Protein AF-A0A7N5KD24-F1 (afdb_monomer_lite)

Sequence (189 aa):
MATSRGRLYLWMYLAAALASFLVGFMVGWFTKPLKETTTSLPYHQNKRWKLISEMKAENIKSFLRSFTKLPHLAGTEQNLLLAKKIQSQWKKFGLDSAKLVHYDVLLSYPNETNASYISIMDEHGIEVMWNCWYFLYLLTPVVYVNWDVGSSKNGNWLTVQWDSLFFRKVDKLETNYFSVYCVRHSAKS

InterPro domains:
  IPR039373 Transferrin receptor protein 1/Glutamate carboxypeptidase 2-like [PTHR10404] (11-124)

pLDDT: mean 70.16, std 25.13, range [30.03, 98.25]

Foldseek 3Di:
DPDDPVVVVVVVVVVVVVVVVVVVVVVVVVPPPPPVPCPVPPVVVVVVVVVVVPDDPVVVVVVVCVLPPDDQDPPDPSVVVVLVVVQVVCVVVPDPDRDDDDDDDDDWDADPVDHWDKFKAFPVRDGPDDPVPVPPPPDDDDDPQDDDFDDDPPDDATDGDDDPPVCPVVVPDPPTRIGMHGDDDTDDD

Organism: Ailuropoda melanoleuca (NCBI:txid9646)

Radius of gyration: 41.43 Å; chains: 1; bounding box: 117×48×87 Å

Structure (mmCIF, N/CA/C/O backbone):
data_AF-A0A7N5KD24-F1
#
_entry.id   AF-A0A7N5KD24-F1
#
loop_
_atom_site.group_PDB
_atom_site.id
_atom_site.type_symbol
_atom_site.label_atom_id
_atom_site.label_alt_id
_atom_site.label_comp_id
_atom_site.label_asym_id
_atom_site.label_entity_id
_atom_site.label_seq_id
_atom_site.pdbx_PDB_ins_code
_atom_site.Cartn_x
_atom_site.Cartn_y
_atom_site.Cartn_z
_atom_site.occupancy
_atom_site.B_iso_or_equiv
_atom_site.auth_seq_id
_atom_site.auth_comp_id
_atom_site.auth_asym_id
_atom_site.auth_atom_id
_atom_site.pdbx_PDB_model_num
ATOM 1 N N . MET A 1 1 ? -92.903 31.014 42.966 1.00 45.06 1 MET A N 1
ATOM 2 C CA . MET A 1 1 ? -91.433 30.952 43.142 1.00 45.06 1 MET A CA 1
ATOM 3 C C . MET A 1 1 ? -90.928 29.617 42.603 1.00 45.06 1 MET A C 1
ATOM 5 O O . MET A 1 1 ? -90.996 28.622 43.307 1.00 45.06 1 MET A O 1
ATOM 9 N N . ALA A 1 2 ? -90.506 29.555 41.338 1.00 55.03 2 ALA A N 1
ATOM 10 C CA . ALA A 1 2 ? -90.027 28.317 40.710 1.00 55.03 2 ALA A CA 1
ATOM 11 C C . ALA A 1 2 ? -88.949 28.628 39.657 1.00 55.03 2 ALA A C 1
ATOM 13 O O . ALA A 1 2 ? -89.136 28.398 38.471 1.00 55.03 2 ALA A O 1
ATOM 14 N N . THR A 1 3 ? -87.826 29.217 40.078 1.00 56.59 3 THR A N 1
ATOM 15 C CA . THR A 1 3 ? -86.705 29.565 39.177 1.00 56.59 3 THR A CA 1
ATOM 16 C C . THR A 1 3 ? -85.326 29.262 39.780 1.00 56.59 3 THR A C 1
ATOM 18 O O . THR A 1 3 ? -84.327 29.839 39.362 1.00 56.59 3 THR A O 1
ATOM 21 N N . SER A 1 4 ? -85.228 28.340 40.748 1.00 60.84 4 SER A N 1
ATOM 22 C CA . SER A 1 4 ? -83.931 27.942 41.330 1.00 60.84 4 SER A CA 1
ATOM 23 C C . SER A 1 4 ? -83.339 26.678 40.698 1.00 60.84 4 SER A C 1
ATOM 25 O O . SER A 1 4 ? -82.129 26.606 40.505 1.00 60.84 4 SER A O 1
ATOM 27 N N . ARG A 1 5 ? -84.171 25.699 40.307 1.00 64.25 5 ARG A N 1
ATOM 28 C CA . ARG A 1 5 ? -83.690 24.388 39.827 1.00 64.25 5 ARG A CA 1
ATOM 29 C C . ARG A 1 5 ? -83.008 24.468 38.457 1.00 64.25 5 ARG A C 1
ATOM 31 O O . ARG A 1 5 ? -81.915 23.943 38.302 1.00 64.25 5 ARG A O 1
ATOM 38 N N . GLY A 1 6 ? -83.587 25.192 37.494 1.00 70.44 6 GLY A N 1
ATOM 39 C CA . GLY A 1 6 ? -82.987 25.363 36.161 1.00 70.44 6 GLY A CA 1
ATOM 40 C C . GLY A 1 6 ? -81.657 26.123 36.186 1.00 70.44 6 GLY A C 1
ATOM 41 O O . GLY A 1 6 ? -80.728 25.768 35.469 1.00 70.44 6 GLY A O 1
ATOM 42 N N . ARG A 1 7 ? -81.526 27.115 37.079 1.00 73.94 7 ARG A N 1
ATOM 43 C CA . ARG A 1 7 ? -80.277 27.861 37.277 1.00 73.94 7 ARG A CA 1
ATOM 44 C C . ARG A 1 7 ? -79.185 26.963 37.866 1.00 73.94 7 ARG A C 1
ATOM 46 O O . ARG A 1 7 ? -78.049 27.044 37.423 1.00 73.94 7 ARG A O 1
ATOM 53 N N . LEU A 1 8 ? -79.533 26.077 38.804 1.00 75.69 8 LEU A N 1
ATOM 54 C CA . LEU A 1 8 ? -78.606 25.090 39.371 1.00 75.69 8 LEU A CA 1
ATOM 55 C C . LEU A 1 8 ? -78.112 24.084 38.324 1.00 75.69 8 LEU A C 1
ATOM 57 O O . LEU A 1 8 ? -76.909 23.858 38.240 1.00 75.69 8 LEU A O 1
ATOM 61 N N . TYR A 1 9 ? -78.998 23.545 37.479 1.00 82.25 9 TYR A N 1
ATOM 62 C CA . TYR A 1 9 ? -78.578 22.669 36.377 1.00 82.25 9 TYR A CA 1
ATOM 63 C C . TYR A 1 9 ? -77.665 23.397 35.387 1.00 82.25 9 TYR A C 1
ATOM 65 O O . TYR A 1 9 ? -76.660 22.840 34.959 1.00 82.25 9 TYR A O 1
ATOM 73 N N . LEU A 1 10 ? -77.954 24.663 35.078 1.00 84.88 10 LEU A N 1
ATOM 74 C CA . LEU A 1 10 ? -77.125 25.478 34.188 1.00 84.88 10 LEU A CA 1
ATOM 75 C C . LEU A 1 10 ? -75.719 25.722 34.773 1.00 84.88 10 LEU A C 1
ATOM 77 O O . LEU A 1 10 ? -74.728 25.595 34.055 1.00 84.88 10 LEU A O 1
ATOM 81 N N . TRP A 1 11 ? -75.610 25.968 36.085 1.00 87.56 11 TRP A N 1
ATOM 82 C CA . TRP A 1 11 ? -74.319 26.038 36.784 1.00 87.56 11 TRP A CA 1
ATOM 83 C C . TRP A 1 11 ? -73.578 24.696 36.805 1.00 87.56 11 TRP A C 1
ATOM 85 O O . TRP A 1 11 ? -72.360 24.681 36.637 1.00 87.56 11 TRP A O 1
ATOM 95 N N . MET A 1 12 ? -74.286 23.571 36.948 1.00 87.38 12 MET A N 1
ATOM 96 C CA . MET A 1 12 ? -73.676 22.238 36.852 1.00 87.38 12 MET A CA 1
ATOM 97 C C . MET A 1 12 ? -73.123 21.964 35.448 1.00 87.38 12 MET A C 1
ATOM 99 O O . MET A 1 12 ? -72.007 21.463 35.330 1.00 87.38 12 MET A O 1
ATOM 103 N N . TYR A 1 13 ? -73.850 22.339 34.389 1.00 90.56 13 TYR A N 1
ATOM 104 C CA . TYR A 1 13 ? -73.368 22.208 33.009 1.00 90.56 13 TYR A CA 1
ATOM 105 C C . TYR A 1 13 ? -72.142 23.087 32.738 1.00 90.56 13 TYR A C 1
ATOM 107 O O . TYR A 1 13 ? -71.183 22.618 32.128 1.00 90.56 13 TYR A O 1
ATOM 115 N N . LEU A 1 14 ? -72.130 24.328 33.235 1.00 90.62 14 LEU A N 1
ATOM 116 C CA . LEU A 1 14 ? -70.966 25.215 33.129 1.00 90.62 14 LEU A CA 1
ATOM 117 C C . LEU A 1 14 ? -69.746 24.656 33.872 1.00 90.62 14 LEU A C 1
ATOM 119 O O . LEU A 1 14 ? -68.642 24.667 33.329 1.00 90.62 14 LEU A O 1
ATOM 123 N N . ALA A 1 15 ? -69.941 24.120 35.079 1.00 90.25 15 ALA A N 1
ATOM 124 C CA . ALA A 1 15 ? -68.868 23.499 35.850 1.00 90.25 15 ALA A CA 1
ATOM 125 C C . ALA A 1 15 ? -68.316 22.241 35.155 1.00 90.25 15 ALA A C 1
ATOM 127 O O . ALA A 1 15 ? -67.101 22.064 35.080 1.00 90.25 15 ALA A O 1
ATOM 128 N N . ALA A 1 16 ? -69.188 21.401 34.589 1.00 92.56 16 ALA A N 1
ATOM 129 C CA . ALA A 1 16 ? -68.788 20.211 33.840 1.00 92.56 16 ALA A CA 1
ATOM 130 C C . ALA A 1 16 ? -68.035 20.558 32.541 1.00 92.56 16 ALA A C 1
ATOM 132 O O . ALA A 1 16 ? -67.039 19.909 32.207 1.00 92.56 16 ALA A O 1
ATOM 133 N N . ALA A 1 17 ? -68.466 21.606 31.831 1.00 92.81 17 ALA A N 1
ATOM 134 C CA . ALA A 1 17 ? -67.785 22.099 30.636 1.00 92.81 17 ALA A CA 1
ATOM 135 C C . ALA A 1 17 ? -66.390 22.651 30.969 1.00 92.81 17 ALA A C 1
ATOM 137 O O . ALA A 1 17 ? -65.416 22.317 30.292 1.00 92.81 17 ALA A O 1
ATOM 138 N N . LEU A 1 18 ? -66.275 23.427 32.053 1.00 93.31 18 LEU A N 1
ATOM 139 C CA . LEU A 1 18 ? -64.996 23.954 32.524 1.00 93.31 18 LEU A CA 1
ATOM 140 C C . LEU A 1 18 ? -64.047 22.824 32.947 1.00 93.31 18 LEU A C 1
ATOM 142 O O . LEU A 1 18 ? -62.881 22.824 32.561 1.00 93.31 18 LEU A O 1
ATOM 146 N N . ALA A 1 19 ? -64.551 21.828 33.680 1.00 92.81 19 ALA A N 1
ATOM 147 C CA . ALA A 1 19 ? -63.766 20.663 34.077 1.00 92.81 19 ALA A CA 1
ATOM 148 C C . ALA A 1 19 ? -63.252 19.881 32.857 1.00 92.81 19 ALA A C 1
ATOM 150 O O . ALA A 1 19 ? -62.074 19.537 32.801 1.00 92.81 19 ALA A O 1
ATOM 151 N N . SER A 1 20 ? -64.097 19.669 31.844 1.00 90.56 20 SER A N 1
ATOM 152 C CA . SER A 1 20 ? -63.709 18.977 30.605 1.00 90.56 20 SER A CA 1
ATOM 153 C C . SER A 1 20 ? -62.642 19.749 29.822 1.00 90.56 20 SER A C 1
ATOM 155 O O . SER A 1 20 ? -61.691 19.152 29.319 1.00 90.56 20 SER A O 1
ATOM 157 N N . PHE A 1 21 ? -62.755 21.080 29.765 1.00 92.69 21 PHE A N 1
ATOM 158 C CA . PHE A 1 21 ? -61.760 21.942 29.128 1.00 92.69 21 PHE A CA 1
ATOM 159 C C . PHE A 1 21 ? -60.411 21.899 29.857 1.00 92.69 21 PHE A C 1
ATOM 161 O O . PHE A 1 21 ? -59.371 21.768 29.217 1.00 92.69 21 PHE A O 1
ATOM 168 N N . LEU A 1 22 ? -60.417 21.942 31.193 1.00 91.50 22 LEU A N 1
ATOM 169 C CA . LEU A 1 22 ? -59.201 21.849 32.005 1.00 91.50 22 LEU A CA 1
ATOM 170 C C . LEU A 1 22 ? -58.532 20.474 31.888 1.00 91.50 22 LEU A C 1
ATOM 172 O O . LEU A 1 22 ? -57.309 20.404 31.790 1.00 91.50 22 LEU A O 1
ATOM 176 N N . VAL A 1 23 ? -59.313 19.391 31.838 1.00 90.38 23 VAL A N 1
ATOM 177 C CA . VAL A 1 23 ? -58.787 18.038 31.600 1.00 90.38 23 VAL A CA 1
ATOM 178 C C . VAL A 1 23 ? -58.175 17.938 30.202 1.00 90.38 23 VAL A C 1
ATOM 180 O O . VAL A 1 23 ? -57.050 17.463 30.075 1.00 90.38 23 VAL A O 1
ATOM 183 N N . GLY A 1 24 ? -58.849 18.446 29.166 1.00 89.12 24 GLY A N 1
ATOM 184 C CA . GLY A 1 24 ? -58.306 18.485 27.804 1.00 89.12 24 GLY A CA 1
ATOM 185 C C . GLY A 1 24 ? -57.032 19.328 27.692 1.00 89.12 24 GLY A C 1
ATOM 186 O O . GLY A 1 24 ? -56.073 18.912 27.045 1.00 89.12 24 GLY A O 1
ATOM 187 N N . PHE A 1 25 ? -56.983 20.473 28.378 1.00 88.88 25 PHE A N 1
ATOM 188 C CA . PHE A 1 25 ? -55.801 21.331 28.438 1.00 88.88 25 PHE A CA 1
ATOM 189 C C . PHE A 1 25 ? -54.633 20.646 29.152 1.00 88.88 25 PHE A C 1
ATOM 191 O O . PHE A 1 25 ? -53.511 20.692 28.656 1.00 88.88 25 PHE A O 1
ATOM 198 N N . MET A 1 26 ? -54.885 19.957 30.269 1.00 86.31 26 MET A N 1
ATOM 199 C CA . MET A 1 26 ? -53.857 19.183 30.966 1.00 86.31 26 MET A CA 1
ATOM 200 C C . MET A 1 26 ? -53.358 18.023 30.106 1.00 86.31 26 MET A C 1
ATOM 202 O O . MET A 1 26 ? -52.151 17.876 29.946 1.00 86.31 26 MET A O 1
ATOM 206 N N . VAL A 1 27 ? -54.249 17.246 29.485 1.00 83.69 27 VAL A N 1
ATOM 207 C CA . VAL A 1 27 ? -53.847 16.162 28.574 1.00 83.69 27 VAL A CA 1
ATOM 208 C C . VAL A 1 27 ? -53.011 16.717 27.420 1.00 83.69 27 VAL A C 1
ATOM 210 O O . VAL A 1 27 ? -51.936 16.188 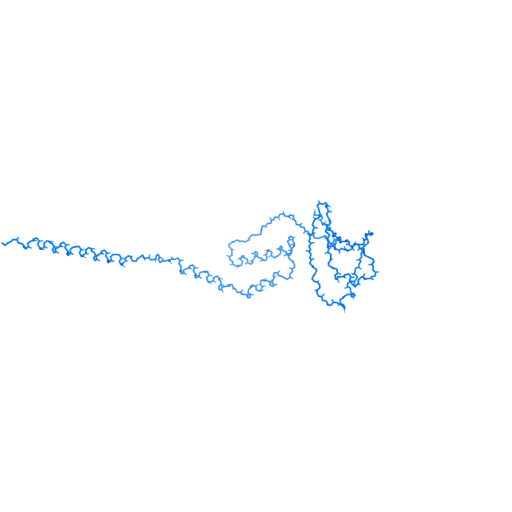27.180 1.00 83.69 27 VAL A O 1
ATOM 213 N N . GLY A 1 28 ? -53.422 17.820 26.787 1.00 79.06 28 GLY A N 1
ATOM 214 C CA . GLY A 1 28 ? -52.669 18.484 25.716 1.00 79.06 28 GLY A CA 1
ATOM 215 C C . GLY A 1 28 ? -51.311 19.045 26.158 1.00 79.06 28 GLY A C 1
ATOM 216 O O . GLY A 1 28 ? -50.326 18.955 25.424 1.00 79.06 28 GLY A O 1
ATOM 217 N N . TRP A 1 29 ? -51.241 19.596 27.372 1.00 80.88 29 TRP A N 1
ATOM 218 C CA . TRP A 1 29 ? -50.017 20.158 27.947 1.00 80.88 29 TRP A CA 1
ATOM 219 C C . TRP A 1 29 ? -49.019 19.078 28.385 1.00 80.88 29 TRP A C 1
ATOM 221 O O . TRP A 1 29 ? -47.806 19.277 28.270 1.00 80.88 29 TRP A O 1
ATOM 231 N N . PHE A 1 30 ? -49.519 17.921 28.832 1.00 70.31 30 PHE A N 1
ATOM 232 C CA . PHE A 1 30 ? -48.711 16.751 29.180 1.00 70.31 30 PHE A CA 1
ATOM 233 C C . PHE A 1 30 ? -48.405 15.846 27.980 1.00 70.31 30 PHE A C 1
ATOM 235 O O . PHE A 1 30 ? -47.367 15.187 27.985 1.00 70.31 30 PHE A O 1
ATOM 242 N N . THR A 1 31 ? -49.189 15.898 26.900 1.00 66.94 31 THR A N 1
ATOM 243 C CA . THR A 1 31 ? -48.770 15.443 25.569 1.00 66.94 31 THR A CA 1
ATOM 244 C C . THR A 1 31 ? -47.926 16.518 24.892 1.00 66.94 31 THR A C 1
ATOM 246 O O . THR A 1 31 ? -48.179 16.922 23.757 1.00 66.94 31 THR A O 1
ATOM 249 N N . LYS A 1 32 ? -46.833 16.945 25.534 1.00 61.88 32 LYS A N 1
ATOM 250 C CA . LYS A 1 32 ? -45.658 17.208 24.699 1.00 61.88 32 LYS A CA 1
ATOM 251 C C . LYS A 1 32 ? -45.419 15.890 23.970 1.00 61.88 32 LYS A C 1
ATOM 253 O O . LYS A 1 32 ? -45.475 14.857 24.645 1.00 61.88 32 LYS A O 1
ATOM 258 N N . PRO A 1 33 ? -45.186 15.860 22.644 1.00 52.62 33 PRO A N 1
ATOM 259 C CA . PRO A 1 33 ? -44.596 14.661 22.091 1.00 52.62 33 PRO A CA 1
ATOM 260 C C . PRO A 1 33 ? -43.397 14.414 22.996 1.00 52.62 33 PRO A C 1
ATOM 262 O O . PRO A 1 33 ? -42.565 15.312 23.185 1.00 52.62 33 PRO A O 1
ATOM 265 N N . LEU A 1 34 ? -43.358 13.245 23.640 1.00 49.06 34 LEU A N 1
ATOM 266 C CA . LEU A 1 34 ? -42.085 12.652 23.971 1.00 49.06 34 LEU A CA 1
ATOM 267 C C . LEU A 1 34 ? -41.403 12.701 22.619 1.00 49.06 34 LEU A C 1
ATOM 269 O O . LEU A 1 34 ? -41.764 11.945 21.722 1.00 49.06 34 LEU A O 1
ATOM 273 N N . LYS A 1 35 ? -40.604 13.753 22.407 1.00 48.72 35 LYS A N 1
ATOM 274 C CA . LYS A 1 35 ? -39.731 13.902 21.266 1.00 48.72 35 LYS A CA 1
ATOM 275 C C . LYS A 1 35 ? -38.987 12.620 21.403 1.00 48.72 35 LYS A C 1
ATOM 277 O O . LYS A 1 35 ? -38.233 12.575 22.378 1.00 48.72 35 LYS A O 1
ATOM 282 N N . GLU A 1 36 ? -39.392 11.612 20.609 1.00 46.31 36 GLU A N 1
ATOM 283 C CA . GLU A 1 36 ? -38.879 10.248 20.589 1.00 46.31 36 GLU A CA 1
ATOM 284 C C . GLU A 1 36 ? -37.480 10.440 21.065 1.00 46.31 36 GLU A C 1
ATOM 286 O O . GLU A 1 36 ? -36.703 11.105 20.363 1.00 46.31 36 GLU A O 1
ATOM 291 N N . THR A 1 37 ? -37.262 10.175 22.363 1.00 42.69 37 THR A N 1
ATOM 292 C CA . THR A 1 37 ? -35.955 10.459 22.917 1.00 42.69 37 THR A CA 1
ATOM 293 C C . THR A 1 37 ? -35.212 9.464 22.115 1.00 42.69 37 THR A C 1
ATOM 295 O O . THR A 1 37 ? -35.466 8.270 22.274 1.00 42.69 37 THR A O 1
ATOM 298 N N . THR A 1 38 ? -34.481 9.994 21.139 1.00 42.97 38 THR A N 1
ATOM 299 C CA . THR A 1 38 ? -33.662 9.299 20.186 1.00 42.97 38 THR A CA 1
ATOM 300 C C . THR A 1 38 ? -32.662 8.605 21.077 1.00 42.97 38 THR A C 1
ATOM 302 O O . THR A 1 38 ? -31.529 9.038 21.269 1.00 42.97 38 THR A O 1
ATOM 305 N N . THR A 1 39 ? -33.123 7.519 21.686 1.00 41.94 39 THR A N 1
ATOM 306 C CA . THR A 1 39 ? -32.424 6.543 22.500 1.00 41.94 39 THR A CA 1
ATOM 307 C C . THR A 1 39 ? -31.784 5.614 21.478 1.00 41.94 39 THR A C 1
ATOM 309 O O . THR A 1 39 ? -31.953 4.408 21.443 1.00 41.94 39 THR A O 1
ATOM 312 N N . SER A 1 40 ? -31.109 6.274 20.548 1.00 49.59 40 SER A N 1
ATOM 313 C CA . SER A 1 40 ? -30.312 5.812 19.437 1.00 49.59 40 SER A CA 1
ATOM 314 C C . SER A 1 40 ? -29.203 6.841 19.155 1.00 49.59 40 SER A C 1
ATOM 316 O O . SER A 1 40 ? -28.404 6.624 18.249 1.00 49.59 40 SER A O 1
ATOM 318 N N . LEU A 1 41 ? -29.079 7.929 19.945 1.00 53.22 41 LEU A N 1
ATOM 319 C CA . LEU A 1 41 ? -28.126 9.012 19.675 1.00 53.22 41 LEU A CA 1
ATOM 320 C C . LEU A 1 41 ? -27.187 9.481 20.814 1.00 53.22 41 LEU A C 1
ATOM 322 O O . LEU A 1 41 ? -26.581 10.535 20.649 1.00 53.22 41 LEU A O 1
ATOM 326 N N . PRO A 1 42 ? -26.925 8.708 21.888 1.00 51.44 42 PRO A N 1
ATOM 327 C CA . PRO A 1 42 ? -25.636 8.819 22.598 1.00 51.44 42 PRO A CA 1
ATOM 328 C C . PRO A 1 42 ? -24.706 7.637 22.285 1.00 51.44 42 PRO A C 1
ATOM 330 O O . PRO A 1 42 ? -23.490 7.781 22.185 1.00 51.44 42 PRO A O 1
ATOM 333 N N . TYR A 1 43 ? -25.273 6.448 22.067 1.00 48.88 43 TYR A N 1
ATOM 334 C CA . TYR A 1 43 ? -24.506 5.210 21.905 1.00 48.88 43 TYR A CA 1
ATOM 335 C C . TYR A 1 43 ? -23.748 5.144 20.568 1.00 48.88 43 TYR A C 1
ATOM 337 O O . TYR A 1 43 ? -22.590 4.724 20.520 1.00 48.88 43 TYR A O 1
ATOM 345 N N . HIS A 1 44 ? -24.371 5.612 19.479 1.00 52.72 44 HIS A N 1
ATOM 346 C CA . HIS A 1 44 ? -23.751 5.623 18.150 1.00 52.72 44 HIS A CA 1
ATOM 347 C C . HIS A 1 44 ? -22.687 6.725 18.005 1.00 52.72 44 HIS A C 1
ATOM 349 O O . HIS A 1 44 ? -21.689 6.538 17.302 1.00 52.72 44 HIS A O 1
ATOM 355 N N . GLN A 1 45 ? -22.858 7.865 18.687 1.00 61.00 45 GLN A N 1
ATOM 356 C CA . GLN A 1 45 ? -21.849 8.925 18.679 1.00 61.00 45 GLN A CA 1
ATOM 357 C C . GLN A 1 45 ? -20.553 8.455 19.348 1.00 61.00 45 GLN A C 1
ATOM 359 O O . GLN A 1 45 ? -19.476 8.661 18.791 1.00 61.00 45 GLN A O 1
ATOM 364 N N . ASN A 1 46 ? -20.650 7.725 20.461 1.00 76.44 46 ASN A N 1
ATOM 365 C CA . ASN A 1 46 ? -19.481 7.266 21.211 1.00 76.44 46 ASN A CA 1
ATOM 366 C C . ASN A 1 46 ? -18.579 6.317 20.407 1.00 76.44 46 ASN A C 1
ATOM 368 O O . ASN A 1 46 ? -17.359 6.462 20.445 1.00 76.44 46 ASN A O 1
ATOM 372 N N . LYS A 1 47 ? -19.144 5.376 19.633 1.00 88.88 47 LYS A N 1
ATOM 373 C CA . LYS A 1 47 ? -18.336 4.467 18.792 1.00 88.88 47 LYS A CA 1
ATOM 374 C C . LYS A 1 47 ? -17.649 5.199 17.640 1.00 88.88 47 LYS A C 1
ATOM 376 O O . LYS A 1 47 ? -16.482 4.932 17.368 1.00 88.88 47 LYS A O 1
ATOM 381 N N . ARG A 1 48 ? -18.350 6.137 16.989 1.00 91.38 48 ARG A N 1
ATOM 382 C CA . ARG A 1 48 ? -17.786 6.947 15.898 1.00 91.38 48 ARG A CA 1
ATOM 383 C C . ARG A 1 48 ? -16.633 7.816 16.394 1.00 91.38 48 ARG A C 1
ATOM 385 O O . ARG A 1 48 ? -15.573 7.819 15.779 1.00 91.38 48 ARG A O 1
ATOM 392 N N . TRP A 1 49 ? -16.833 8.520 17.505 1.00 91.12 49 TRP A N 1
ATOM 393 C CA . TRP A 1 49 ? -15.793 9.360 18.095 1.00 91.12 49 TRP A CA 1
ATOM 394 C C . TRP A 1 49 ? -14.603 8.541 18.577 1.00 91.12 49 TRP A C 1
ATOM 396 O O . TRP A 1 49 ? -13.477 8.910 18.263 1.00 91.12 49 TRP A O 1
ATOM 406 N N . LYS A 1 50 ? -14.845 7.395 19.228 1.00 93.06 50 LYS A N 1
ATOM 407 C CA . LYS A 1 50 ? -13.783 6.466 19.629 1.00 93.06 50 LYS A CA 1
ATOM 408 C C . LYS A 1 50 ? -12.969 5.970 18.430 1.00 93.06 50 LYS A C 1
ATOM 410 O O . LYS A 1 50 ? -11.751 5.914 18.508 1.00 93.06 50 LYS A O 1
ATOM 415 N N . LEU A 1 51 ? -13.615 5.649 17.308 1.00 93.94 51 LEU A N 1
ATOM 416 C CA . LEU A 1 51 ? -12.909 5.245 16.091 1.00 93.94 51 LEU A CA 1
ATOM 417 C C . LEU A 1 51 ? -12.010 6.370 15.562 1.00 93.94 51 LEU A C 1
ATOM 419 O O . LEU A 1 51 ? -10.834 6.137 15.302 1.00 93.94 51 LEU A O 1
ATOM 423 N N . ILE A 1 52 ? -12.548 7.586 15.434 1.00 93.38 52 ILE A N 1
ATOM 424 C CA . ILE A 1 52 ? -11.798 8.739 14.915 1.00 93.38 52 ILE A CA 1
ATOM 425 C C . ILE A 1 52 ? -10.647 9.114 15.859 1.00 93.38 52 ILE A C 1
ATOM 427 O O . ILE A 1 52 ? -9.557 9.418 15.386 1.00 93.38 52 ILE A O 1
ATOM 431 N N . SER A 1 53 ? -10.843 9.046 17.180 1.00 94.56 53 SER A N 1
ATOM 432 C CA . SER A 1 53 ? -9.794 9.370 18.155 1.00 94.56 53 SER A CA 1
ATOM 433 C C . SER A 1 53 ? -8.641 8.363 18.174 1.00 94.56 53 SER A C 1
ATOM 435 O O . SER A 1 53 ? -7.522 8.724 18.527 1.00 94.56 53 SER A O 1
ATOM 437 N N . GLU A 1 54 ? -8.891 7.105 17.801 1.00 96.19 54 GLU A N 1
ATOM 438 C CA . GLU A 1 54 ? -7.842 6.079 17.702 1.00 96.19 54 GLU A CA 1
ATOM 439 C C . GLU A 1 54 ? -7.020 6.190 16.401 1.00 96.19 54 GLU A C 1
ATOM 441 O O . GLU A 1 54 ? -5.926 5.627 16.297 1.00 96.19 54 GLU A O 1
ATOM 446 N N . MET A 1 55 ? -7.498 6.944 15.402 1.00 95.75 55 MET A N 1
ATOM 447 C CA . MET A 1 55 ? -6.759 7.203 14.164 1.00 95.75 55 MET A CA 1
ATOM 448 C C . MET A 1 55 ? -5.656 8.249 14.394 1.00 95.75 55 MET A C 1
ATOM 450 O O . MET A 1 55 ? -5.898 9.452 14.364 1.00 95.75 55 MET A O 1
ATOM 454 N N . LYS A 1 56 ? -4.416 7.786 14.595 1.00 97.62 56 LYS A N 1
ATOM 455 C CA . LYS A 1 56 ? -3.244 8.640 14.876 1.00 97.62 56 LYS A CA 1
ATOM 456 C C . LYS A 1 56 ? -2.424 8.950 13.621 1.00 97.62 56 LYS A C 1
ATOM 458 O O . LYS A 1 56 ? -2.114 8.047 12.837 1.00 97.62 56 LYS A O 1
ATOM 463 N N . ALA A 1 57 ? -2.005 10.206 13.463 1.00 98.12 57 ALA A N 1
ATOM 464 C CA . ALA A 1 57 ? -1.209 10.664 12.320 1.00 98.12 57 ALA A CA 1
ATOM 465 C C . ALA A 1 57 ? 0.159 9.962 12.236 1.00 98.12 57 ALA A C 1
ATOM 467 O O . ALA A 1 57 ? 0.642 9.636 11.149 1.00 98.12 57 ALA A O 1
ATOM 468 N N . GLU A 1 58 ? 0.761 9.650 13.382 1.00 97.94 58 GLU A N 1
ATOM 469 C CA . GLU A 1 58 ? 2.053 8.969 13.489 1.00 97.94 58 GLU A CA 1
ATOM 470 C C . GLU A 1 58 ? 1.975 7.546 12.931 1.00 97.94 58 GLU A C 1
ATOM 472 O O . GLU A 1 58 ? 2.884 7.101 12.224 1.00 97.94 58 GLU A O 1
ATOM 477 N N . ASN A 1 59 ? 0.856 6.854 13.178 1.00 97.62 59 ASN A N 1
ATOM 478 C CA . ASN A 1 59 ? 0.609 5.526 12.628 1.00 97.62 59 ASN A CA 1
ATOM 479 C C . ASN A 1 59 ? 0.528 5.602 11.101 1.00 97.62 59 ASN A C 1
ATOM 481 O O . ASN A 1 59 ? 1.223 4.847 10.422 1.00 97.62 59 ASN A O 1
ATOM 485 N N . ILE A 1 60 ? -0.232 6.559 10.558 1.00 97.88 60 ILE A N 1
ATOM 486 C CA . ILE A 1 60 ? -0.353 6.778 9.106 1.00 97.88 60 ILE A CA 1
ATOM 487 C C . ILE A 1 60 ? 1.021 7.057 8.486 1.00 97.88 60 ILE A C 1
ATOM 489 O O . ILE A 1 60 ? 1.405 6.401 7.516 1.00 97.88 60 ILE A O 1
ATOM 493 N N . LYS A 1 61 ? 1.807 7.960 9.087 1.00 98.25 61 LYS A N 1
ATOM 494 C CA . LYS A 1 61 ? 3.179 8.271 8.657 1.00 98.25 61 LYS A CA 1
ATOM 495 C C . LYS A 1 61 ? 4.069 7.025 8.653 1.00 98.25 61 LYS A C 1
ATOM 497 O O . LYS A 1 61 ? 4.832 6.814 7.708 1.00 98.25 61 LYS A O 1
ATOM 502 N N . SER A 1 62 ? 3.974 6.196 9.692 1.00 97.94 62 SER A N 1
ATOM 503 C CA . SER A 1 62 ? 4.755 4.962 9.806 1.00 97.94 62 SER A CA 1
ATOM 504 C C . SER A 1 62 ? 4.376 3.932 8.733 1.00 97.94 62 SER A C 1
ATOM 506 O O . SER A 1 62 ? 5.267 3.355 8.104 1.00 97.94 62 SER A O 1
ATOM 508 N N . PHE A 1 63 ? 3.076 3.755 8.459 1.00 97.62 63 PHE A N 1
ATOM 509 C CA . PHE A 1 63 ? 2.589 2.844 7.425 1.00 97.62 63 PHE A CA 1
ATOM 510 C C . PHE A 1 63 ? 3.016 3.308 6.041 1.00 97.62 63 PHE A C 1
ATOM 512 O O . PHE A 1 63 ? 3.615 2.512 5.316 1.00 97.62 63 PHE A O 1
ATOM 519 N N . LEU A 1 64 ? 2.810 4.593 5.732 1.00 98.06 64 LEU A N 1
ATOM 520 C CA . LEU A 1 64 ? 3.215 5.201 4.468 1.00 98.06 64 LEU A CA 1
ATOM 521 C C . LEU A 1 64 ? 4.709 4.985 4.218 1.00 98.06 64 LEU A C 1
ATOM 523 O O . LEU A 1 64 ? 5.076 4.362 3.226 1.00 98.06 64 LEU A O 1
ATOM 527 N N . ARG A 1 65 ? 5.566 5.362 5.179 1.00 97.81 65 ARG A N 1
ATOM 528 C CA . ARG A 1 65 ? 7.020 5.150 5.077 1.00 97.81 65 ARG A CA 1
ATOM 529 C C . ARG A 1 65 ? 7.390 3.680 4.880 1.00 97.81 65 ARG A C 1
ATOM 531 O O . ARG A 1 65 ? 8.421 3.384 4.287 1.00 97.81 65 ARG A O 1
ATOM 538 N N . SER A 1 66 ? 6.598 2.751 5.412 1.00 96.81 66 SER A N 1
ATOM 539 C CA . SER A 1 66 ? 6.855 1.317 5.279 1.00 96.81 66 SER A CA 1
ATOM 540 C C . SER A 1 66 ? 6.418 0.733 3.932 1.00 96.81 66 SER A C 1
ATOM 542 O O . SER A 1 66 ? 6.982 -0.284 3.530 1.00 96.81 66 SER A O 1
ATOM 544 N N . PHE A 1 67 ? 5.418 1.328 3.276 1.00 96.56 67 PHE A N 1
ATOM 545 C CA . PHE A 1 67 ? 4.878 0.869 1.994 1.00 96.56 67 PHE A CA 1
ATOM 546 C C . PHE A 1 67 ? 5.616 1.491 0.809 1.00 96.56 67 PHE A C 1
ATOM 548 O O . PHE A 1 67 ? 5.815 0.818 -0.191 1.00 96.56 67 PHE A O 1
ATOM 555 N N . THR A 1 68 ? 6.141 2.707 0.956 1.00 96.81 68 THR A N 1
ATOM 556 C CA . THR A 1 68 ? 6.837 3.431 -0.119 1.00 96.81 68 THR A CA 1
ATOM 557 C C . THR A 1 68 ? 8.351 3.190 -0.162 1.00 96.81 68 THR A C 1
ATOM 559 O O . THR A 1 68 ? 9.078 3.988 -0.746 1.00 96.81 68 THR A O 1
ATOM 562 N N . LYS A 1 69 ? 8.873 2.141 0.493 1.00 95.81 69 LYS A N 1
ATOM 563 C CA . LYS A 1 69 ? 10.326 1.864 0.498 1.00 95.81 69 LYS A CA 1
ATOM 564 C C . LYS A 1 69 ? 10.844 1.361 -0.845 1.00 95.81 69 LYS A C 1
ATOM 566 O O . LYS A 1 69 ? 11.999 1.602 -1.169 1.00 95.81 69 LYS A O 1
ATOM 571 N N . LEU A 1 70 ? 10.019 0.607 -1.562 1.00 94.44 70 LEU A N 1
ATOM 572 C CA . LEU A 1 70 ? 10.363 -0.044 -2.819 1.00 94.44 70 LEU A CA 1
ATOM 573 C C . LEU A 1 70 ? 9.199 0.123 -3.801 1.00 94.44 70 LEU A C 1
ATOM 575 O O . LEU A 1 70 ? 8.049 0.176 -3.354 1.00 94.44 70 LEU A O 1
ATOM 579 N N . PRO A 1 71 ? 9.471 0.181 -5.116 1.00 96.00 71 PRO A N 1
ATOM 580 C CA . PRO A 1 71 ? 8.417 0.180 -6.118 1.00 96.00 71 PRO A CA 1
ATOM 581 C C . PRO A 1 71 ? 7.627 -1.134 -6.041 1.00 96.00 71 PRO A C 1
ATOM 583 O O . PRO A 1 71 ? 8.198 -2.221 -5.981 1.00 96.00 71 PRO A O 1
ATOM 586 N N . HIS A 1 72 ? 6.303 -1.027 -6.037 1.00 95.81 72 HIS A N 1
ATOM 587 C CA . HIS A 1 72 ? 5.373 -2.154 -5.932 1.00 95.81 72 HIS A CA 1
ATOM 588 C C . HIS A 1 72 ? 4.371 -2.102 -7.092 1.00 95.81 72 HIS A C 1
ATOM 590 O O . HIS A 1 72 ? 3.160 -1.962 -6.911 1.00 95.81 72 HIS A O 1
ATOM 596 N N . LEU A 1 73 ? 4.903 -2.130 -8.313 1.00 95.62 73 LEU A N 1
ATOM 597 C CA . LEU A 1 73 ? 4.098 -2.116 -9.528 1.00 95.62 73 LEU A CA 1
ATOM 598 C C . LEU A 1 73 ? 3.157 -3.336 -9.558 1.00 95.62 73 LEU A C 1
ATOM 600 O O . LEU A 1 73 ? 3.467 -4.387 -8.998 1.00 95.62 73 LEU A O 1
ATOM 604 N N . ALA A 1 74 ? 1.979 -3.196 -10.172 1.00 93.69 74 ALA A N 1
ATOM 605 C CA . ALA A 1 74 ? 1.040 -4.311 -10.300 1.00 93.69 74 ALA A CA 1
ATOM 606 C C . ALA A 1 74 ? 1.738 -5.530 -10.930 1.00 93.69 74 ALA A C 1
ATOM 608 O O . ALA A 1 74 ? 2.703 -5.371 -11.659 1.00 93.69 74 ALA A O 1
ATOM 609 N N . GLY A 1 75 ? 1.311 -6.749 -10.600 1.00 93.19 75 GLY A N 1
ATOM 610 C CA . GLY A 1 75 ? 1.907 -7.968 -11.163 1.00 93.19 75 G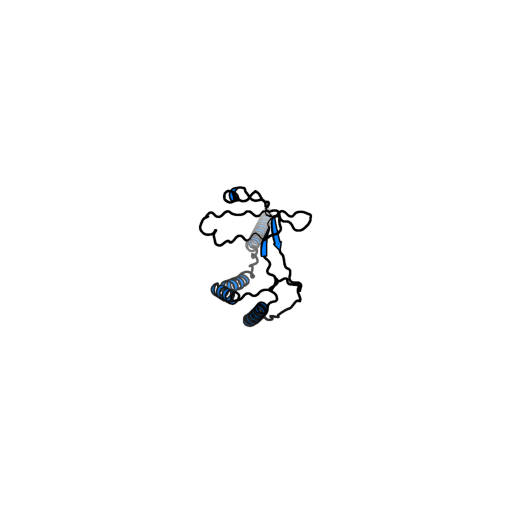LY A CA 1
ATOM 611 C C . GLY A 1 75 ? 3.367 -8.273 -10.781 1.00 93.19 75 GLY A C 1
ATOM 612 O O . GLY A 1 75 ? 3.848 -9.331 -11.170 1.00 93.19 75 GLY A O 1
ATOM 613 N N . THR A 1 76 ? 4.069 -7.427 -10.012 1.00 94.81 76 THR A N 1
ATOM 614 C CA . THR A 1 76 ? 5.448 -7.713 -9.571 1.00 94.81 76 THR A CA 1
ATOM 615 C C . THR A 1 76 ? 5.512 -8.450 -8.232 1.00 94.81 76 THR A C 1
ATOM 617 O O . THR A 1 76 ? 4.574 -8.429 -7.425 1.00 94.81 76 THR A O 1
ATOM 620 N N . GLU A 1 77 ? 6.659 -9.078 -7.951 1.00 95.88 77 GLU A N 1
ATOM 621 C CA . GLU A 1 77 ? 6.909 -9.793 -6.694 1.00 95.88 77 GLU A CA 1
ATOM 622 C C . GLU A 1 77 ? 6.797 -8.870 -5.468 1.00 95.88 77 GLU A C 1
ATOM 624 O O . GLU A 1 77 ? 6.199 -9.237 -4.453 1.00 95.88 77 GLU A O 1
ATOM 629 N N . GLN A 1 78 ? 7.305 -7.639 -5.563 1.00 96.00 78 GLN A N 1
ATOM 630 C CA . GLN A 1 78 ? 7.249 -6.665 -4.469 1.00 96.00 78 GLN A CA 1
ATOM 631 C C . GLN A 1 78 ? 5.801 -6.337 -4.088 1.00 96.00 78 GLN A C 1
ATOM 633 O O . GLN A 1 78 ? 5.483 -6.228 -2.899 1.00 96.00 78 GLN A O 1
ATOM 638 N N . ASN A 1 79 ? 4.908 -6.230 -5.074 1.00 96.69 79 ASN A N 1
ATOM 639 C CA . ASN A 1 79 ? 3.491 -5.997 -4.820 1.00 96.69 79 ASN A CA 1
ATOM 640 C C . ASN A 1 79 ? 2.820 -7.211 -4.152 1.00 96.69 79 ASN A C 1
ATOM 642 O O . ASN A 1 79 ? 2.003 -7.046 -3.244 1.00 96.69 79 ASN A O 1
ATOM 646 N N . LEU A 1 80 ? 3.227 -8.437 -4.502 1.00 97.19 80 LEU A N 1
ATOM 647 C CA . LEU A 1 80 ? 2.769 -9.651 -3.815 1.00 97.19 80 LEU A CA 1
ATOM 648 C C . LEU A 1 80 ? 3.228 -9.697 -2.346 1.00 97.19 80 LEU A C 1
ATOM 650 O O . LEU A 1 80 ? 2.444 -10.050 -1.459 1.00 97.19 80 LEU A O 1
ATOM 654 N N . LEU A 1 81 ? 4.480 -9.324 -2.065 1.00 97.44 81 LEU A N 1
ATOM 655 C CA . LEU A 1 81 ? 4.996 -9.237 -0.694 1.00 97.44 81 LEU A CA 1
ATOM 656 C C . LEU A 1 81 ? 4.233 -8.192 0.129 1.00 97.44 81 LEU A C 1
ATOM 658 O O . LEU A 1 81 ? 3.873 -8.452 1.283 1.00 97.44 81 LEU A O 1
ATOM 662 N N . LEU A 1 82 ? 3.929 -7.038 -0.471 1.00 97.50 82 LEU A N 1
ATOM 663 C CA . LEU A 1 82 ? 3.106 -6.009 0.157 1.00 97.50 82 LEU A CA 1
ATOM 664 C C . LEU A 1 82 ? 1.691 -6.525 0.462 1.00 97.50 82 LEU A C 1
ATOM 666 O O . LEU A 1 82 ? 1.204 -6.336 1.579 1.00 97.50 82 LEU A O 1
ATOM 670 N N . ALA A 1 83 ? 1.060 -7.244 -0.468 1.00 97.75 83 ALA A N 1
ATOM 671 C CA . ALA A 1 83 ? -0.260 -7.836 -0.256 1.00 97.75 83 ALA A CA 1
ATOM 672 C C . ALA A 1 83 ? -0.266 -8.848 0.910 1.00 97.75 83 ALA A C 1
ATOM 674 O O . ALA A 1 83 ? -1.140 -8.790 1.779 1.00 97.75 83 ALA A O 1
ATOM 675 N N . LYS A 1 84 ? 0.752 -9.717 1.006 1.00 97.88 84 LYS A N 1
ATOM 676 C CA . LYS A 1 84 ? 0.937 -10.640 2.149 1.00 97.88 84 LYS A CA 1
ATOM 677 C C . LYS A 1 84 ? 1.149 -9.892 3.471 1.00 97.88 84 LYS A C 1
ATOM 679 O O . LYS A 1 84 ? 0.614 -10.283 4.515 1.00 97.88 84 LYS A O 1
ATOM 684 N N . LYS A 1 85 ? 1.893 -8.782 3.445 1.00 97.44 85 LYS A N 1
ATOM 685 C CA . LYS A 1 85 ? 2.091 -7.921 4.619 1.00 97.44 85 LYS A CA 1
ATOM 686 C C . LYS A 1 85 ? 0.769 -7.308 5.088 1.00 97.44 85 LYS A C 1
ATOM 688 O O . LYS A 1 85 ? 0.461 -7.402 6.272 1.00 97.44 85 LYS A O 1
ATOM 693 N N . ILE A 1 86 ? -0.039 -6.759 4.183 1.00 97.75 86 ILE A N 1
ATOM 694 C CA . ILE A 1 86 ? -1.360 -6.198 4.516 1.00 97.75 86 ILE A CA 1
ATOM 695 C C . ILE A 1 86 ? -2.286 -7.290 5.063 1.00 97.75 86 ILE A C 1
ATOM 697 O O . ILE A 1 86 ? -2.913 -7.095 6.103 1.00 97.75 86 ILE A O 1
ATOM 701 N N . GLN A 1 87 ? -2.305 -8.470 4.437 1.00 98.19 87 GLN A N 1
ATOM 702 C CA . GLN A 1 87 ? -3.092 -9.608 4.913 1.00 98.19 87 GLN A CA 1
ATOM 703 C C . GLN A 1 87 ? -2.744 -9.983 6.363 1.00 98.19 87 GLN A C 1
ATOM 705 O O . GLN A 1 87 ? -3.642 -10.191 7.182 1.00 98.19 87 GLN A O 1
ATOM 710 N N . SER A 1 88 ? -1.453 -10.067 6.699 1.00 97.75 88 SER A N 1
ATOM 711 C CA . SER A 1 88 ? -1.024 -10.387 8.068 1.00 97.75 88 SER A CA 1
ATOM 712 C C . SER A 1 88 ? -1.358 -9.268 9.061 1.00 97.75 88 SER A C 1
ATOM 714 O O . SER A 1 88 ? -1.798 -9.557 10.174 1.00 97.75 88 SER A O 1
ATOM 716 N N 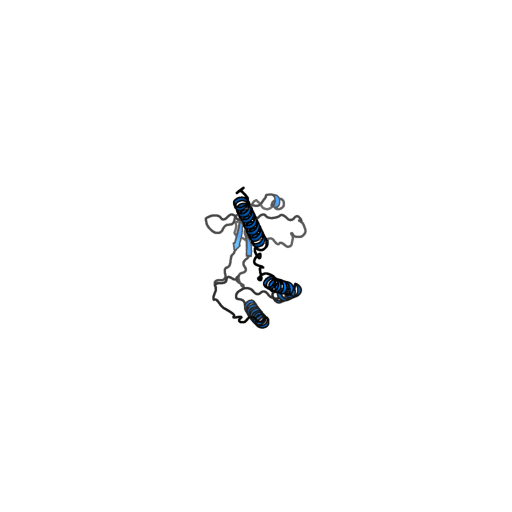. GLN A 1 89 ? -1.236 -8.000 8.655 1.00 98.06 89 GLN A N 1
ATOM 717 C CA . GLN A 1 89 ? -1.642 -6.851 9.469 1.00 98.06 89 GLN A CA 1
ATOM 718 C C . GLN A 1 89 ? -3.144 -6.857 9.762 1.00 98.06 89 GLN A C 1
ATOM 720 O O . GLN A 1 89 ? -3.531 -6.685 10.913 1.00 98.06 89 GLN A O 1
ATOM 725 N N . TRP A 1 90 ? -3.988 -7.122 8.765 1.00 98.19 90 TRP A N 1
ATOM 726 C CA . TRP A 1 90 ? -5.440 -7.201 8.944 1.00 98.19 90 TRP A CA 1
ATOM 727 C C . TRP A 1 90 ? -5.851 -8.310 9.911 1.00 98.19 90 TRP A C 1
ATOM 729 O O . TRP A 1 90 ? -6.648 -8.063 10.815 1.00 98.19 90 TRP A O 1
ATOM 739 N N . LYS A 1 91 ? -5.246 -9.500 9.800 1.00 97.94 91 LYS A N 1
ATOM 740 C CA . LYS A 1 91 ? -5.454 -10.576 10.785 1.00 97.94 91 LYS A CA 1
ATOM 741 C C . LYS A 1 91 ? -5.021 -10.144 12.187 1.00 97.94 91 LYS A C 1
ATOM 743 O O . LYS A 1 91 ? -5.740 -10.375 13.151 1.00 97.94 91 LYS A O 1
ATOM 748 N N . LYS A 1 92 ? -3.874 -9.464 12.305 1.00 97.62 92 LYS A N 1
ATOM 749 C CA . LYS A 1 92 ? -3.369 -8.944 13.586 1.00 97.62 92 LYS A CA 1
ATOM 750 C C . LYS A 1 92 ? -4.278 -7.869 14.196 1.00 97.62 92 LYS A C 1
ATOM 752 O O . LYS A 1 92 ? -4.354 -7.778 15.416 1.00 97.62 92 LYS A O 1
ATOM 757 N N . PHE A 1 93 ? -4.956 -7.067 13.379 1.00 96.62 93 PHE A N 1
ATOM 758 C CA . PHE A 1 93 ? -5.924 -6.068 13.845 1.00 96.62 93 PHE A CA 1
ATOM 759 C C . PHE A 1 93 ? -7.265 -6.671 14.284 1.00 96.62 93 PHE A C 1
ATOM 761 O O . PHE A 1 93 ? -8.095 -5.944 14.820 1.00 96.62 93 PHE A O 1
ATOM 768 N N . GLY A 1 94 ? -7.461 -7.981 14.099 1.00 97.56 94 GLY A N 1
ATOM 769 C CA . GLY A 1 94 ? -8.654 -8.690 14.552 1.00 97.56 94 GLY A CA 1
ATOM 770 C C . GLY A 1 94 ? -9.772 -8.764 13.516 1.00 97.56 94 GLY A C 1
ATOM 771 O O . GLY A 1 94 ? -10.924 -8.920 13.901 1.00 97.56 94 GLY A O 1
ATOM 772 N N . LEU A 1 95 ? -9.468 -8.644 12.216 1.00 97.75 95 LEU A N 1
ATOM 773 C CA . LEU A 1 95 ? -10.452 -8.964 11.178 1.00 97.75 95 LEU A CA 1
ATOM 774 C C . LEU A 1 95 ? -10.696 -10.479 11.141 1.00 97.75 95 LEU A C 1
ATOM 776 O O . LEU A 1 95 ? -9.741 -11.256 11.074 1.00 97.75 95 LEU A O 1
ATOM 780 N N . ASP A 1 96 ? -11.968 -10.880 11.083 1.00 97.12 96 ASP A N 1
ATOM 781 C CA . ASP A 1 96 ? -12.385 -12.291 11.072 1.00 97.12 96 ASP A CA 1
ATOM 782 C C . ASP A 1 96 ? -11.800 -13.071 9.887 1.00 97.12 96 ASP A C 1
ATOM 784 O O . ASP A 1 96 ? -11.474 -14.255 9.987 1.00 97.12 96 ASP A O 1
ATOM 788 N N . SER A 1 97 ? -11.646 -12.409 8.736 1.00 96.56 97 SER A N 1
ATOM 789 C CA . SER A 1 97 ? -11.036 -13.018 7.560 1.00 96.56 97 SER A CA 1
ATOM 790 C C . SER A 1 97 ? -10.250 -12.013 6.719 1.00 96.56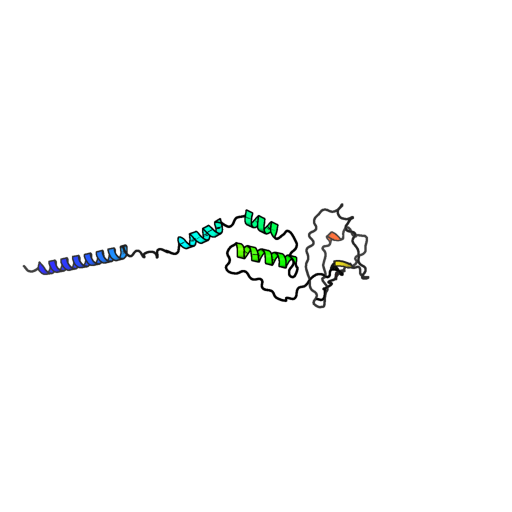 97 SER A C 1
ATOM 792 O O . SER A 1 97 ? -10.649 -10.867 6.531 1.00 96.56 97 SER A O 1
ATOM 794 N N . ALA A 1 98 ? -9.116 -12.470 6.185 1.00 97.50 98 ALA A N 1
ATOM 795 C CA . ALA A 1 98 ? -8.313 -11.751 5.201 1.00 97.50 98 ALA A CA 1
ATOM 796 C C . ALA A 1 98 ? -7.702 -12.769 4.229 1.00 97.50 98 ALA A C 1
ATOM 798 O O . ALA A 1 98 ? -6.842 -13.575 4.612 1.00 97.50 98 ALA A O 1
ATOM 799 N N . LYS A 1 99 ? -8.166 -12.766 2.977 1.00 97.31 99 LYS A N 1
ATOM 800 C CA . LYS A 1 99 ? -7.772 -13.716 1.926 1.00 97.31 99 LYS A CA 1
ATOM 801 C C . LYS A 1 99 ? -7.110 -12.969 0.768 1.00 97.31 99 LYS A C 1
ATOM 803 O O . LYS A 1 99 ? -7.520 -11.862 0.442 1.00 97.31 99 LYS A O 1
ATOM 808 N N . LEU A 1 100 ? -6.095 -13.584 0.168 1.00 97.44 100 LEU A N 1
ATOM 809 C CA . LEU A 1 100 ? -5.539 -13.144 -1.110 1.00 97.44 100 LEU A CA 1
ATOM 810 C C . LEU A 1 100 ? -6.402 -13.740 -2.223 1.00 97.44 100 LEU A C 1
ATOM 812 O O . LEU A 1 100 ? -6.646 -14.946 -2.224 1.00 97.44 100 LEU A O 1
ATOM 816 N N . VAL A 1 101 ? -6.884 -12.892 -3.127 1.00 97.06 101 VAL A N 1
ATOM 817 C CA . VAL A 1 101 ? -7.665 -13.294 -4.302 1.00 97.06 101 VAL A CA 1
ATOM 818 C C . VAL A 1 101 ? -6.887 -12.851 -5.531 1.00 97.06 101 VAL A C 1
ATOM 820 O O . VAL A 1 101 ? -6.477 -11.693 -5.612 1.00 97.06 101 VAL A O 1
ATOM 823 N N . HIS A 1 102 ? -6.651 -13.783 -6.449 1.00 95.75 102 HIS A N 1
ATOM 824 C CA . HIS A 1 102 ? -5.825 -13.575 -7.633 1.00 95.75 102 HIS A CA 1
ATOM 825 C C . HIS A 1 102 ? -6.681 -13.636 -8.894 1.00 95.75 102 HIS A C 1
ATOM 827 O O . HIS A 1 102 ? -7.639 -14.405 -8.956 1.00 95.75 102 HIS A O 1
ATOM 833 N N . TYR A 1 103 ? -6.311 -12.821 -9.877 1.00 96.44 103 TYR A N 1
ATOM 834 C CA . TYR A 1 103 ? -6.910 -12.795 -11.202 1.00 96.44 103 TYR A CA 1
ATOM 835 C C . TYR A 1 103 ? -5.803 -12.674 -12.237 1.00 96.44 103 TYR A C 1
ATOM 837 O O . TYR A 1 103 ? -4.874 -11.882 -12.055 1.00 96.44 103 TYR A O 1
ATOM 845 N N . ASP A 1 104 ? -5.950 -13.415 -13.327 1.00 96.38 104 ASP A N 1
ATOM 846 C CA . ASP A 1 104 ? -5.078 -13.306 -14.485 1.00 96.38 104 ASP A CA 1
ATOM 847 C C . ASP A 1 104 ? -5.602 -12.172 -15.366 1.00 96.38 104 ASP A C 1
ATOM 849 O O . ASP A 1 104 ? -6.622 -12.292 -16.046 1.00 96.38 104 ASP A O 1
ATOM 853 N N . VAL A 1 105 ? -4.934 -11.022 -15.278 1.00 95.62 105 VAL A N 1
ATOM 854 C CA . VAL A 1 105 ? -5.293 -9.801 -16.005 1.00 95.62 105 VAL A CA 1
ATOM 855 C C . VAL A 1 105 ? -4.180 -9.419 -16.969 1.00 95.62 105 VAL A C 1
ATOM 857 O O . VAL A 1 105 ? -2.998 -9.585 -16.671 1.00 95.62 105 VAL A O 1
ATOM 860 N N . LEU A 1 106 ? -4.558 -8.868 -18.122 1.00 96.31 106 LEU A N 1
ATOM 861 C CA . LEU A 1 106 ? -3.595 -8.354 -19.087 1.00 96.31 106 LEU A CA 1
ATOM 862 C C . LEU A 1 106 ? -3.013 -7.026 -18.579 1.00 96.31 106 LEU A C 1
ATOM 864 O O . LEU A 1 106 ? -3.747 -6.056 -18.385 1.00 96.31 106 LEU A O 1
ATOM 868 N N . LEU A 1 107 ? -1.697 -6.988 -18.367 1.00 94.25 107 LEU A N 1
ATOM 869 C CA . LEU A 1 107 ? -0.947 -5.807 -17.930 1.00 94.25 107 LEU A CA 1
ATOM 870 C C . LEU A 1 107 ? 0.054 -5.400 -19.016 1.00 94.25 107 LEU A C 1
ATOM 872 O O . LEU A 1 107 ? 0.564 -6.246 -19.746 1.00 94.25 107 LEU A O 1
ATOM 876 N N . SER A 1 108 ? 0.347 -4.104 -19.115 1.00 92.00 108 SER A N 1
ATOM 877 C CA . SER A 1 108 ? 1.290 -3.558 -20.096 1.00 92.00 108 SER A CA 1
ATOM 878 C C . SER A 1 108 ? 2.504 -2.940 -19.405 1.00 92.00 108 SER A C 1
ATOM 880 O O . SER A 1 108 ? 2.341 -2.011 -18.610 1.00 92.00 108 SER A O 1
ATOM 882 N N . TYR A 1 109 ? 3.705 -3.395 -19.765 1.00 92.25 109 TYR A N 1
ATOM 883 C CA . TYR A 1 109 ? 4.979 -2.849 -19.289 1.00 92.25 109 TYR A CA 1
ATOM 884 C C . TYR A 1 109 ? 5.828 -2.333 -20.455 1.00 92.25 109 TYR A C 1
ATOM 886 O O . TYR A 1 109 ? 5.685 -2.824 -21.580 1.00 92.25 109 TYR A O 1
ATOM 894 N N . PRO A 1 110 ? 6.701 -1.338 -20.215 1.00 89.44 110 PRO A N 1
ATOM 895 C CA . PRO A 1 110 ? 7.703 -0.955 -21.200 1.00 89.44 110 PRO A CA 1
ATOM 896 C C . PRO A 1 110 ? 8.650 -2.127 -21.476 1.00 89.44 110 PRO A C 1
ATOM 898 O O . PRO A 1 110 ? 8.901 -2.960 -20.606 1.00 89.44 110 PRO A O 1
ATOM 901 N N . ASN A 1 111 ? 9.182 -2.188 -22.694 1.00 88.25 111 ASN A N 1
ATOM 902 C CA . ASN A 1 111 ? 10.191 -3.178 -23.043 1.00 88.25 111 ASN A CA 1
ATOM 903 C C . ASN A 1 111 ? 11.542 -2.783 -22.421 1.00 88.25 111 ASN A C 1
ATOM 905 O O . ASN A 1 111 ? 12.019 -1.673 -22.643 1.00 88.25 111 ASN A O 1
ATOM 909 N N . GLU A 1 112 ? 12.167 -3.695 -21.677 1.00 87.94 112 GLU A N 1
ATOM 910 C CA . GLU A 1 112 ? 13.469 -3.465 -21.032 1.00 87.94 112 GLU A CA 1
ATOM 911 C C . GLU A 1 112 ? 14.614 -3.297 -22.041 1.00 87.94 112 GLU A C 1
ATOM 913 O O . GLU A 1 112 ? 15.566 -2.567 -21.783 1.00 87.94 112 GLU A O 1
ATOM 918 N N . THR A 1 113 ? 14.515 -3.950 -23.203 1.00 90.12 113 THR A N 1
ATOM 919 C CA . THR A 1 113 ? 15.548 -3.909 -24.254 1.00 90.12 113 THR A CA 1
ATOM 920 C C . THR A 1 113 ? 15.367 -2.748 -25.225 1.00 90.12 113 THR A C 1
ATOM 922 O O . THR A 1 113 ? 16.348 -2.192 -25.707 1.00 90.12 113 THR A O 1
ATOM 925 N N . ASN A 1 114 ? 14.118 -2.362 -25.497 1.00 84.94 114 ASN A N 1
ATOM 926 C CA . ASN A 1 114 ? 13.778 -1.293 -26.433 1.00 84.94 114 ASN A CA 1
ATOM 927 C C . ASN A 1 114 ? 13.042 -0.183 -25.686 1.00 84.94 114 ASN A C 1
ATOM 929 O O . ASN A 1 114 ? 11.809 -0.184 -25.594 1.00 84.94 114 ASN A O 1
ATOM 933 N N . ALA A 1 115 ? 13.818 0.751 -25.135 1.00 86.75 115 ALA A N 1
ATOM 934 C CA . ALA A 1 115 ? 13.279 1.897 -24.424 1.00 86.75 115 ALA A CA 1
ATOM 935 C C . ALA A 1 115 ? 12.418 2.760 -25.357 1.00 86.75 115 ALA A C 1
ATOM 937 O O . ALA A 1 115 ? 12.758 2.998 -26.514 1.00 86.75 115 ALA A O 1
ATOM 938 N N . SER A 1 116 ? 11.293 3.248 -24.840 1.00 83.62 116 SER A N 1
ATOM 939 C CA . SER A 1 116 ? 10.496 4.251 -25.548 1.00 83.62 116 SER A CA 1
ATOM 940 C C . SER A 1 116 ? 11.132 5.622 -25.343 1.00 83.62 116 SER A C 1
ATOM 942 O O . SER A 1 116 ? 11.380 6.017 -24.203 1.00 83.62 116 SER A O 1
ATOM 944 N N . TYR A 1 117 ? 11.376 6.347 -26.429 1.00 81.38 117 TYR A N 1
ATOM 945 C CA . TYR A 1 117 ? 11.904 7.706 -26.396 1.00 81.38 117 TYR A CA 1
ATOM 946 C C . TYR A 1 117 ? 11.211 8.573 -27.451 1.00 81.38 117 TYR A C 1
ATOM 948 O O . TYR A 1 117 ? 10.524 8.077 -28.347 1.00 81.38 117 TYR A O 1
ATOM 956 N N . ILE A 1 118 ? 11.346 9.887 -27.293 1.00 80.88 118 ILE A N 1
ATOM 957 C CA . ILE A 1 118 ? 10.837 10.887 -28.230 1.00 80.88 118 ILE A CA 1
ATOM 958 C C . ILE A 1 118 ? 12.055 11.544 -28.866 1.00 80.88 118 ILE A C 1
ATOM 960 O O . ILE A 1 118 ? 12.954 11.981 -28.143 1.00 80.88 118 ILE A O 1
ATOM 964 N N . SER A 1 119 ? 12.079 11.622 -30.193 1.00 76.12 119 SER A N 1
ATOM 965 C CA . SER A 1 119 ? 13.128 12.310 -30.943 1.00 76.12 119 SER A CA 1
ATOM 966 C C . SER A 1 119 ? 12.528 13.298 -31.941 1.00 76.12 119 SER A C 1
ATOM 968 O O . SER A 1 119 ? 11.399 13.154 -32.423 1.00 76.12 119 SER A O 1
ATOM 970 N N . ILE A 1 120 ? 13.287 14.361 -32.200 1.00 78.75 120 ILE A N 1
ATOM 971 C CA . ILE A 1 120 ? 13.011 15.302 -33.281 1.00 78.75 120 ILE A CA 1
ATOM 972 C C . ILE A 1 120 ? 13.802 14.807 -34.484 1.00 78.75 120 ILE A C 1
ATOM 974 O O . ILE A 1 120 ? 15.011 14.594 -34.374 1.00 78.75 120 ILE A O 1
ATOM 978 N N . MET A 1 121 ? 13.120 14.636 -35.610 1.00 77.38 121 MET A N 1
ATOM 979 C CA . MET A 1 121 ? 13.762 14.263 -36.865 1.00 77.38 121 MET A CA 1
ATOM 980 C C . MET A 1 121 ? 13.808 15.473 -37.791 1.00 77.38 121 MET A C 1
ATOM 982 O O . MET A 1 121 ? 12.909 16.325 -37.762 1.00 77.38 121 MET A O 1
ATOM 986 N N . ASP A 1 122 ? 14.842 15.536 -38.619 1.00 75.38 122 ASP A N 1
ATOM 987 C CA . ASP A 1 122 ? 14.851 16.425 -39.775 1.00 75.38 122 ASP A CA 1
ATOM 988 C C . ASP A 1 122 ? 13.973 15.872 -40.917 1.00 75.38 122 ASP A C 1
ATOM 990 O O . ASP A 1 122 ? 13.354 14.808 -40.820 1.00 75.38 122 ASP A O 1
ATOM 994 N N . GLU A 1 123 ? 13.910 16.613 -42.021 1.00 77.19 123 GLU A N 1
ATOM 995 C CA . GLU A 1 123 ? 13.187 16.218 -43.237 1.00 77.19 123 GLU A CA 1
ATOM 996 C C . GLU A 1 123 ? 13.751 14.950 -43.914 1.00 77.19 123 GLU A C 1
ATOM 998 O O . GLU A 1 123 ? 13.050 14.307 -44.695 1.00 77.19 123 GLU A O 1
ATOM 1003 N N . HIS A 1 124 ? 14.982 14.552 -43.577 1.00 74.94 124 HIS A N 1
ATOM 1004 C CA . HIS A 1 124 ? 15.664 13.364 -44.094 1.00 74.94 124 HIS A CA 1
ATOM 1005 C C . HIS A 1 124 ? 15.515 12.143 -43.164 1.00 74.94 124 HIS A C 1
ATOM 1007 O O . HIS A 1 124 ? 16.037 11.070 -43.474 1.00 74.94 124 HIS A O 1
ATOM 1013 N N . GLY A 1 125 ? 14.789 12.273 -42.045 1.00 67.56 125 GLY A N 1
ATOM 1014 C CA . GLY A 1 125 ? 14.570 11.196 -41.075 1.00 67.56 125 GLY A CA 1
ATOM 1015 C C . GLY A 1 125 ? 15.771 10.919 -40.166 1.00 67.56 125 GLY A C 1
ATOM 1016 O O . GLY A 1 125 ? 15.846 9.843 -39.572 1.00 67.56 125 GLY A O 1
ATOM 1017 N N . ILE A 1 126 ? 16.713 11.860 -40.069 1.00 73.88 126 ILE A N 1
ATOM 1018 C CA . ILE A 1 126 ? 17.875 11.771 -39.186 1.00 73.88 126 ILE A CA 1
ATOM 1019 C C . ILE A 1 126 ? 17.518 12.389 -37.833 1.00 73.88 126 ILE A C 1
ATOM 1021 O O . ILE A 1 126 ? 16.963 13.488 -37.752 1.00 73.88 126 ILE A O 1
ATOM 1025 N N . GLU A 1 127 ? 17.861 11.682 -36.754 1.00 73.38 127 GLU A N 1
ATOM 1026 C CA . GLU A 1 127 ? 17.665 12.170 -35.390 1.00 73.38 127 GLU A CA 1
ATOM 1027 C C . GLU A 1 127 ? 18.537 13.397 -35.120 1.00 73.38 127 GLU A C 1
ATOM 1029 O O . GLU A 1 127 ? 19.769 13.327 -35.071 1.00 73.38 127 GLU A O 1
ATOM 1034 N N . VAL A 1 128 ? 17.887 14.536 -34.884 1.00 71.69 128 VAL A N 1
ATOM 1035 C CA . VAL A 1 128 ? 18.564 15.777 -34.514 1.00 71.69 128 VAL A CA 1
ATOM 1036 C C . VAL A 1 128 ? 18.781 15.761 -33.003 1.00 71.69 128 VAL A C 1
ATOM 1038 O O . VAL A 1 128 ? 17.925 16.164 -32.211 1.00 71.69 128 VAL A O 1
ATOM 1041 N N . MET A 1 129 ? 19.938 15.253 -32.581 1.00 55.41 129 MET A N 1
ATOM 1042 C CA . MET A 1 129 ? 20.315 15.185 -31.170 1.00 55.41 129 MET A CA 1
ATOM 1043 C C . MET A 1 129 ? 20.651 16.584 -30.626 1.00 55.41 129 MET A C 1
ATOM 1045 O O . MET A 1 129 ? 21.745 17.111 -30.834 1.00 55.41 129 MET A O 1
ATOM 1049 N N . TRP A 1 130 ? 19.724 17.189 -29.879 1.00 55.25 130 TRP A N 1
ATOM 1050 C CA . TRP A 1 130 ? 20.017 18.383 -29.084 1.00 55.25 130 TRP A CA 1
ATOM 1051 C C . TRP A 1 130 ? 20.840 17.974 -27.858 1.00 55.25 130 TRP A C 1
ATOM 1053 O O . TRP A 1 130 ? 20.302 17.475 -26.870 1.00 55.25 130 TRP A O 1
ATOM 1063 N N . ASN A 1 131 ? 22.157 18.185 -27.906 1.00 41.41 131 ASN A N 1
ATOM 1064 C CA . ASN A 1 131 ? 23.035 18.055 -26.741 1.00 41.41 131 ASN A CA 1
ATOM 1065 C C . ASN A 1 131 ? 22.616 19.072 -25.661 1.00 41.41 131 ASN A C 1
ATOM 1067 O O . ASN A 1 131 ? 23.109 20.199 -25.607 1.00 41.41 131 ASN A O 1
ATOM 1071 N N . CYS A 1 132 ? 21.704 18.667 -24.777 1.00 44.41 132 CYS A N 1
ATOM 1072 C CA . CYS A 1 132 ? 21.102 19.500 -23.732 1.00 44.41 132 CYS A CA 1
ATOM 1073 C C . CYS A 1 132 ? 22.053 19.799 -22.549 1.00 44.41 132 CYS A C 1
ATOM 1075 O O . CYS A 1 132 ? 21.614 20.111 -21.446 1.00 44.41 132 CYS A O 1
ATOM 1077 N N . TRP A 1 133 ? 23.371 19.705 -22.750 1.00 30.30 133 TRP A N 1
ATOM 1078 C CA . TRP A 1 133 ? 24.375 20.073 -21.744 1.00 30.30 133 TRP A CA 1
ATOM 1079 C C . TRP A 1 133 ? 24.903 21.500 -21.899 1.00 30.30 133 TRP A C 1
ATOM 1081 O O . TRP A 1 133 ? 25.323 22.092 -20.910 1.00 30.30 133 TRP A O 1
ATOM 1091 N N . TYR A 1 134 ? 24.808 22.114 -23.082 1.00 39.41 134 TYR A N 1
ATOM 1092 C CA . TYR A 1 134 ? 25.300 23.487 -23.278 1.00 39.41 134 TYR A CA 1
ATOM 1093 C C . TYR A 1 134 ? 24.246 24.584 -23.055 1.00 39.41 134 TYR A C 1
ATOM 1095 O O . TYR A 1 134 ? 24.593 25.762 -23.031 1.00 39.41 134 TYR A O 1
ATOM 1103 N N . PHE A 1 135 ? 22.970 24.234 -22.853 1.00 39.62 135 PHE A N 1
ATOM 1104 C CA . PHE A 1 135 ? 21.877 25.218 -22.810 1.00 39.62 135 PHE A CA 1
ATOM 1105 C C . PHE A 1 135 ? 21.380 25.585 -21.402 1.00 39.62 135 PHE A C 1
ATOM 1107 O O . PHE A 1 135 ? 20.588 26.513 -21.259 1.00 39.62 135 PHE A O 1
ATOM 1114 N N . LEU A 1 136 ? 21.862 24.922 -20.343 1.00 39.22 136 LEU A N 1
ATOM 1115 C CA . LEU A 1 136 ? 21.435 25.241 -18.972 1.00 39.22 136 LEU A CA 1
ATOM 1116 C C . LEU A 1 136 ? 22.102 26.511 -18.404 1.00 39.22 136 LEU A C 1
ATOM 1118 O O . LEU A 1 136 ? 21.656 27.032 -17.388 1.00 39.22 136 LEU A O 1
ATOM 1122 N N . TYR A 1 137 ? 23.142 27.044 -19.057 1.00 43.50 137 TYR A N 1
ATOM 1123 C CA . TYR A 1 137 ? 23.908 28.180 -18.529 1.00 43.50 137 TYR A CA 1
ATOM 1124 C C . TYR A 1 137 ? 23.507 29.563 -19.054 1.00 43.50 137 TYR A C 1
ATOM 1126 O O . TYR A 1 137 ? 24.063 30.545 -18.569 1.00 43.50 137 TYR A O 1
ATOM 1134 N N . LEU A 1 138 ? 22.569 29.696 -20.004 1.00 42.22 138 LEU A N 1
ATOM 1135 C CA . LEU A 1 138 ? 22.335 31.011 -20.624 1.00 42.22 138 LEU A CA 1
ATOM 1136 C C . LEU A 1 138 ? 20.896 31.509 -20.762 1.00 42.22 138 LEU A C 1
ATOM 1138 O O . LEU A 1 138 ? 20.743 32.638 -21.224 1.00 42.22 138 LEU A O 1
ATOM 1142 N N . LEU A 1 139 ? 19.853 30.780 -20.354 1.00 39.72 139 LEU A N 1
ATOM 1143 C CA . LEU A 1 139 ? 18.482 31.300 -20.466 1.00 39.72 139 LEU A CA 1
ATOM 1144 C C . LEU A 1 139 ? 17.555 30.799 -19.346 1.00 39.72 139 LEU A C 1
ATOM 1146 O O . LEU A 1 139 ? 16.820 29.832 -19.510 1.00 39.72 139 LEU A O 1
ATOM 1150 N N . THR A 1 140 ? 17.515 31.520 -18.226 1.00 40.16 140 THR A N 1
ATOM 1151 C CA . THR A 1 140 ? 16.219 31.824 -17.599 1.00 40.16 140 THR A CA 1
ATOM 1152 C C . THR A 1 140 ? 15.559 32.886 -18.494 1.00 40.16 140 THR A C 1
ATOM 1154 O O . THR A 1 140 ? 16.205 33.884 -18.814 1.00 40.16 140 THR A O 1
ATOM 1157 N N . PRO A 1 141 ? 14.339 32.657 -19.009 1.00 43.38 141 PRO A N 1
ATOM 1158 C CA . PRO A 1 141 ? 13.164 32.387 -18.196 1.00 43.38 141 PRO A CA 1
ATOM 1159 C C . PRO A 1 141 ? 12.400 31.124 -18.615 1.00 43.38 141 PRO A C 1
ATOM 1161 O O . PRO A 1 141 ? 12.514 30.621 -19.728 1.00 43.38 141 PRO A O 1
ATOM 1164 N N . VAL A 1 142 ? 11.584 30.639 -17.683 1.00 43.41 142 VAL A N 1
ATOM 1165 C CA . VAL A 1 142 ? 10.595 29.575 -17.871 1.00 43.41 142 VAL A CA 1
ATOM 1166 C C . VAL A 1 142 ? 9.655 29.957 -19.019 1.00 43.41 142 VAL A C 1
ATOM 1168 O O . VAL A 1 142 ? 8.717 30.728 -18.832 1.00 43.41 142 VAL A O 1
ATOM 1171 N N . VAL A 1 143 ? 9.909 29.427 -20.216 1.00 38.34 143 VAL A N 1
ATOM 1172 C CA . VAL A 1 143 ? 8.920 29.402 -21.294 1.00 38.34 143 VAL A CA 1
ATOM 1173 C C . VAL A 1 143 ? 8.022 28.206 -21.010 1.00 38.34 143 VAL A C 1
ATOM 1175 O O . VAL A 1 143 ? 8.426 27.056 -21.171 1.00 38.34 143 VAL A O 1
ATOM 1178 N N . TYR A 1 144 ? 6.813 28.481 -20.525 1.00 32.75 144 TYR A N 1
ATOM 1179 C CA . TYR A 1 144 ? 5.751 27.485 -20.491 1.00 32.75 144 TYR A CA 1
ATOM 1180 C C . TYR A 1 144 ? 5.404 27.125 -21.935 1.00 32.75 144 TYR A C 1
ATOM 1182 O O . TYR A 1 144 ? 4.802 27.918 -22.653 1.00 32.75 144 TYR A O 1
ATOM 1190 N N . VAL A 1 145 ? 5.810 25.932 -22.362 1.00 39.56 145 VA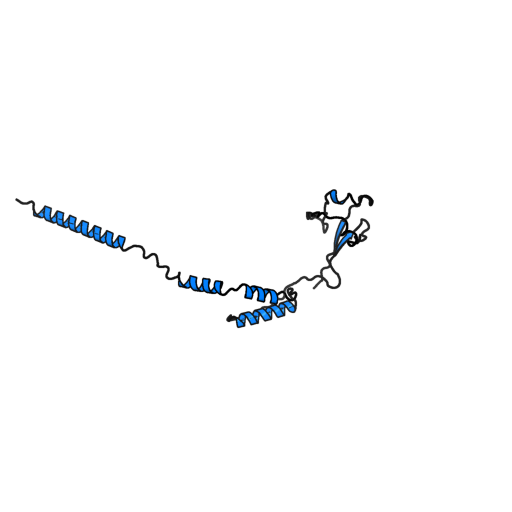L A N 1
ATOM 1191 C CA . VAL A 1 145 ? 5.325 25.340 -23.606 1.00 39.56 145 VAL A CA 1
ATOM 1192 C C . VAL A 1 145 ? 3.902 24.865 -23.342 1.00 39.56 145 VAL A C 1
ATOM 1194 O O . VAL A 1 145 ? 3.694 23.939 -22.556 1.00 39.56 145 VAL A O 1
ATOM 1197 N N . ASN A 1 146 ? 2.924 25.532 -23.948 1.00 30.03 146 ASN A N 1
ATOM 1198 C CA . ASN A 1 146 ? 1.537 25.091 -23.914 1.00 30.03 146 ASN A CA 1
ATOM 1199 C C . ASN A 1 146 ? 1.353 24.011 -24.993 1.00 30.03 146 ASN A C 1
ATOM 1201 O O . ASN A 1 146 ? 1.725 24.225 -26.145 1.00 30.03 146 ASN A O 1
ATOM 1205 N N . TRP A 1 147 ? 0.852 22.837 -24.610 1.00 37.28 147 TRP A N 1
ATOM 1206 C CA . TRP A 1 147 ? 0.708 21.687 -25.505 1.00 37.28 147 TRP A CA 1
ATOM 1207 C C . TRP A 1 147 ? -0.746 21.566 -25.954 1.00 37.28 147 TRP A C 1
ATOM 1209 O O . TRP A 1 147 ? -1.570 21.042 -25.207 1.00 37.28 147 TRP A O 1
ATOM 1219 N N . ASP A 1 148 ? -1.053 21.983 -27.181 1.00 31.84 148 ASP A N 1
ATOM 1220 C CA . ASP A 1 148 ? -2.322 21.631 -27.819 1.00 31.84 148 ASP A CA 1
ATOM 1221 C C . ASP A 1 148 ? -2.149 20.342 -28.635 1.00 31.84 148 ASP A C 1
ATOM 1223 O O . ASP A 1 148 ? -1.396 20.276 -29.608 1.00 31.84 148 ASP A O 1
ATOM 1227 N N . VAL A 1 149 ? -2.837 19.280 -28.209 1.00 41.31 149 VAL A N 1
ATOM 1228 C CA . VAL A 1 149 ? -2.834 17.972 -28.879 1.00 41.31 149 VAL A CA 1
ATOM 1229 C C . VAL A 1 149 ? -3.930 17.961 -29.946 1.00 41.31 149 VAL A C 1
ATOM 1231 O O . VAL A 1 149 ? -5.101 17.729 -29.650 1.00 41.31 149 VAL A O 1
ATOM 1234 N N . GLY A 1 150 ? -3.554 18.196 -31.203 1.00 39.31 150 GLY A N 1
ATOM 1235 C CA . GLY A 1 150 ? -4.429 18.004 -32.363 1.00 39.31 150 GLY A CA 1
ATOM 1236 C C . GLY A 1 150 ? -4.254 16.613 -32.981 1.00 39.31 150 GLY A C 1
ATOM 1237 O O . GLY A 1 150 ? -3.175 16.287 -33.466 1.00 39.31 150 GLY A O 1
ATOM 1238 N N . SER A 1 151 ? -5.310 15.792 -32.991 1.00 35.81 151 SER A N 1
ATOM 1239 C CA . SER A 1 151 ? -5.329 14.485 -33.671 1.00 35.81 151 S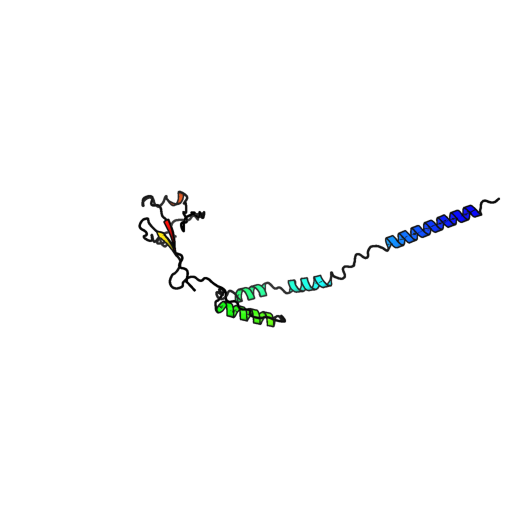ER A CA 1
ATOM 1240 C C . SER A 1 151 ? -5.804 14.637 -35.119 1.00 35.81 151 SER A C 1
ATOM 1242 O O . SER A 1 151 ? -6.964 14.983 -35.353 1.00 35.81 151 SER A O 1
ATOM 1244 N N . SER A 1 152 ? -4.956 14.309 -36.098 1.00 38.09 152 SER A N 1
ATOM 1245 C CA . SER A 1 152 ? -5.380 14.196 -37.503 1.00 38.09 152 SER A CA 1
ATOM 1246 C C . SER A 1 152 ? -6.102 12.866 -37.759 1.00 38.09 152 SER A C 1
ATOM 1248 O O . SER A 1 152 ? -5.718 11.826 -37.226 1.00 38.09 152 SER A O 1
ATOM 1250 N N . LYS A 1 153 ? -7.169 12.891 -38.573 1.00 41.00 153 LYS A N 1
ATOM 1251 C CA . LYS A 1 153 ? -8.090 11.755 -38.791 1.00 41.00 153 LYS A CA 1
ATOM 1252 C C . LYS A 1 153 ? -7.499 10.573 -39.570 1.00 41.00 153 LYS A C 1
ATOM 1254 O O . LYS A 1 153 ? -8.144 9.532 -39.626 1.00 41.00 153 LYS A O 1
ATOM 1259 N N . ASN A 1 154 ? -6.282 10.693 -40.095 1.00 36.09 154 ASN A N 1
ATOM 1260 C CA . ASN A 1 154 ? -5.596 9.627 -40.822 1.00 36.09 154 ASN A CA 1
ATOM 1261 C C . ASN A 1 154 ? -4.208 9.375 -40.208 1.00 36.09 154 ASN A C 1
ATOM 1263 O O . ASN A 1 154 ? -3.214 9.893 -40.698 1.00 36.09 154 ASN A O 1
ATOM 1267 N N . GLY A 1 155 ? -4.169 8.588 -39.127 1.00 39.00 155 GLY A N 1
ATOM 1268 C CA . GLY A 1 155 ? -2.989 7.849 -38.656 1.00 39.00 155 GLY A CA 1
ATOM 1269 C C . GLY A 1 155 ? -1.781 8.658 -38.159 1.00 39.00 155 GLY A C 1
ATOM 1270 O O . GLY A 1 155 ? -0.988 9.139 -38.948 1.00 39.00 155 GLY A O 1
ATOM 1271 N N . ASN A 1 156 ? -1.584 8.649 -36.836 1.00 38.72 156 ASN A N 1
ATOM 1272 C CA . ASN A 1 156 ? -0.306 8.743 -36.101 1.00 38.72 156 ASN A CA 1
ATOM 1273 C C . ASN A 1 156 ? 0.564 10.016 -36.184 1.00 38.72 156 ASN A C 1
ATOM 1275 O O . ASN A 1 156 ? 1.740 9.945 -35.834 1.00 38.72 156 ASN A O 1
ATOM 1279 N N . TRP A 1 157 ? 0.013 11.183 -36.519 1.00 42.38 157 TRP A N 1
ATOM 1280 C CA . TRP A 1 157 ? 0.766 12.447 -36.463 1.00 42.38 157 TRP A CA 1
ATOM 1281 C C . TRP A 1 157 ? 0.142 13.429 -35.469 1.00 42.38 157 TRP A C 1
ATOM 1283 O O . TRP A 1 157 ? -1.065 13.676 -35.513 1.00 42.38 157 TRP A O 1
ATOM 1293 N N . LEU A 1 158 ? 0.976 13.996 -34.592 1.00 38.00 158 LEU A N 1
ATOM 1294 C CA . LEU A 1 158 ? 0.644 15.149 -33.755 1.00 38.00 158 LEU A CA 1
ATOM 1295 C C . LEU A 1 158 ? 1.461 16.340 -34.261 1.00 38.00 158 LEU A C 1
ATOM 1297 O O . LEU A 1 158 ? 2.685 16.344 -34.164 1.00 38.00 158 LEU A O 1
ATOM 1301 N N . THR A 1 159 ? 0.792 17.341 -34.826 1.00 35.94 159 THR A N 1
ATOM 1302 C CA . THR A 1 159 ? 1.425 18.596 -35.249 1.00 35.94 159 THR A CA 1
ATOM 1303 C C . THR A 1 159 ? 1.432 19.573 -34.079 1.00 35.94 159 THR A C 1
ATOM 1305 O O . THR A 1 159 ? 0.362 19.945 -33.600 1.00 35.94 159 THR A O 1
ATOM 1308 N N . VAL A 1 160 ? 2.615 19.994 -33.625 1.00 40.88 160 VAL A N 1
ATOM 1309 C CA . VAL A 1 160 ? 2.767 21.031 -32.590 1.00 40.88 160 VAL A CA 1
ATOM 1310 C C . VAL A 1 160 ? 3.082 22.358 -33.278 1.00 40.88 160 VAL A C 1
ATOM 1312 O O . VAL A 1 160 ? 4.091 22.471 -33.972 1.00 40.88 160 VAL A O 1
ATOM 1315 N N . GLN A 1 161 ? 2.211 23.353 -33.107 1.00 35.72 161 GLN A N 1
ATOM 1316 C CA . GLN A 1 161 ? 2.425 24.712 -33.602 1.00 35.72 161 GLN A CA 1
ATOM 1317 C C . GLN A 1 161 ? 3.098 25.541 -32.499 1.00 35.72 161 GLN A C 1
ATOM 1319 O O . GLN A 1 161 ? 2.576 25.637 -31.393 1.00 35.72 161 GLN A O 1
ATOM 1324 N N . TRP A 1 162 ? 4.274 26.102 -32.787 1.00 42.94 162 TRP A N 1
ATOM 1325 C CA . TRP A 1 162 ? 5.079 26.851 -31.817 1.00 42.94 162 TRP A CA 1
ATOM 1326 C C . TRP A 1 162 ? 4.888 28.362 -31.975 1.00 42.94 162 TRP A C 1
ATOM 1328 O O . TRP A 1 162 ? 4.830 28.865 -33.097 1.00 42.94 162 TRP A O 1
ATOM 1338 N N . ASP A 1 163 ? 4.848 29.089 -30.855 1.00 30.97 163 ASP A N 1
ATOM 1339 C CA . ASP A 1 163 ? 4.833 30.553 -30.856 1.00 30.97 163 ASP A CA 1
ATOM 1340 C C . ASP A 1 163 ? 6.214 31.130 -31.218 1.00 30.97 163 ASP A C 1
ATOM 1342 O O . ASP A 1 163 ? 7.269 30.644 -30.798 1.00 30.97 163 ASP A O 1
ATOM 1346 N N . SER A 1 164 ? 6.195 32.208 -32.001 1.00 35.44 164 SER A N 1
ATOM 1347 C CA . SER A 1 164 ? 7.331 32.803 -32.732 1.00 35.44 164 SER A CA 1
ATOM 1348 C C . SER A 1 164 ? 8.532 33.271 -31.887 1.00 35.44 164 SER A C 1
ATOM 1350 O O . SER A 1 164 ? 9.592 33.583 -32.431 1.00 35.44 164 SER A O 1
ATOM 1352 N N . LEU A 1 165 ? 8.418 33.292 -30.557 1.00 36.69 165 LEU A N 1
ATOM 1353 C CA . LEU A 1 165 ? 9.465 33.764 -29.642 1.00 36.69 165 LEU A CA 1
ATOM 1354 C C . LEU A 1 165 ? 10.626 32.775 -29.436 1.00 36.69 165 LEU A C 1
ATOM 1356 O O . LEU A 1 165 ? 11.709 33.205 -29.040 1.00 36.69 165 LEU A O 1
ATOM 1360 N N . PHE A 1 166 ? 10.453 31.484 -29.744 1.00 36.88 166 PHE A N 1
ATOM 1361 C CA . PHE A 1 166 ? 11.532 30.488 -29.633 1.00 36.88 166 PHE A CA 1
ATOM 1362 C C . PHE A 1 166 ? 12.551 30.577 -30.789 1.00 36.88 166 PHE A C 1
ATOM 1364 O O . PHE A 1 166 ? 13.731 30.275 -30.615 1.00 36.88 166 PHE A O 1
ATOM 1371 N N . PHE A 1 167 ? 12.129 31.066 -31.960 1.00 33.97 167 PHE A N 1
ATOM 1372 C CA . PHE A 1 167 ? 12.952 31.067 -33.176 1.00 33.97 167 PHE A CA 1
ATOM 1373 C C . PHE A 1 167 ? 14.038 32.148 -33.219 1.00 33.97 167 PHE A C 1
ATOM 1375 O O . PHE A 1 167 ? 14.994 32.015 -33.976 1.00 33.97 167 PHE A O 1
ATOM 1382 N N . ARG A 1 168 ? 13.983 33.177 -32.362 1.00 32.25 168 ARG A N 1
ATOM 1383 C CA . ARG A 1 168 ? 14.906 34.328 -32.446 1.00 32.25 168 ARG A CA 1
ATOM 1384 C C . ARG A 1 168 ? 16.367 34.027 -32.084 1.00 32.25 168 ARG A C 1
ATOM 1386 O O . ARG A 1 168 ? 17.206 34.921 -32.130 1.00 32.25 168 ARG A O 1
ATOM 1393 N N . LYS A 1 169 ? 16.684 32.794 -31.675 1.00 34.97 169 LYS A N 1
ATOM 1394 C CA . LYS A 1 169 ? 18.063 32.341 -31.417 1.00 34.97 169 LYS A CA 1
ATOM 1395 C C . LYS A 1 169 ? 18.520 31.211 -32.343 1.00 34.97 169 LYS A C 1
ATOM 1397 O O . LYS A 1 169 ? 19.640 30.733 -32.198 1.00 34.97 169 LYS A O 1
ATOM 1402 N N . VAL A 1 170 ? 17.679 30.846 -33.314 1.00 39.44 170 VAL A N 1
ATOM 1403 C CA . VAL A 1 170 ? 17.936 29.851 -34.368 1.00 39.44 170 VAL A CA 1
ATOM 1404 C C . VAL A 1 170 ? 18.067 30.560 -35.729 1.00 39.44 170 VAL A C 1
ATOM 1406 O O . VAL A 1 170 ? 17.763 29.999 -36.767 1.00 39.44 170 VAL A O 1
ATOM 1409 N N . ASP A 1 171 ? 18.560 31.803 -35.768 1.00 33.16 171 ASP A N 1
ATOM 1410 C CA . ASP A 1 171 ? 18.753 32.574 -37.016 1.00 33.16 171 ASP A CA 1
ATOM 1411 C C . ASP A 1 171 ? 19.968 32.103 -37.849 1.00 33.16 171 ASP A C 1
ATOM 1413 O O . ASP A 1 171 ? 20.683 32.897 -38.462 1.00 33.16 171 ASP A O 1
ATOM 1417 N N . LYS A 1 172 ? 20.251 30.796 -37.879 1.00 34.09 172 LYS A N 1
ATOM 1418 C CA . LYS A 1 172 ? 21.285 30.250 -38.774 1.00 34.09 172 LYS A CA 1
ATOM 1419 C C . LYS A 1 172 ? 21.007 28.879 -39.368 1.00 34.09 172 LYS A C 1
ATOM 1421 O O . LYS A 1 172 ? 21.877 28.349 -40.052 1.00 34.09 172 LYS A O 1
ATOM 1426 N N . LEU A 1 173 ? 19.821 28.326 -39.153 1.00 34.91 173 LEU A N 1
ATOM 1427 C CA . LEU A 1 173 ? 19.352 27.177 -39.913 1.00 34.91 173 LEU A CA 1
ATOM 1428 C C . LEU A 1 173 ? 18.005 27.580 -40.492 1.00 34.91 173 LEU A C 1
ATOM 1430 O O . LEU A 1 173 ? 17.125 28.017 -39.754 1.00 34.91 173 LEU A O 1
ATOM 1434 N N . GLU A 1 174 ? 17.923 27.540 -41.818 1.00 35.44 174 GLU A N 1
ATOM 1435 C CA . GLU A 1 174 ? 16.729 27.839 -42.599 1.00 35.44 174 GLU A CA 1
ATOM 1436 C C . GLU A 1 174 ? 15.488 27.200 -41.969 1.00 35.44 174 GLU A C 1
ATOM 1438 O O . GLU A 1 174 ? 15.560 26.155 -41.322 1.00 35.44 174 GLU A O 1
ATOM 1443 N N . THR A 1 175 ? 14.359 27.886 -42.131 1.00 38.09 175 THR A N 1
ATOM 1444 C CA . THR A 1 175 ? 13.006 27.506 -41.716 1.00 38.09 175 THR A CA 1
ATOM 1445 C C . THR A 1 175 ? 12.643 26.090 -42.166 1.00 38.09 175 THR A C 1
ATOM 1447 O O . THR A 1 175 ? 11.923 25.909 -43.143 1.00 38.09 175 THR A O 1
ATOM 1450 N N . ASN A 1 176 ? 13.121 25.089 -41.437 1.00 36.97 176 ASN A N 1
ATOM 1451 C CA . ASN A 1 176 ? 12.827 23.694 -41.699 1.00 36.97 176 ASN A CA 1
ATOM 1452 C C . ASN A 1 176 ? 11.780 23.227 -40.695 1.00 36.97 176 ASN A C 1
ATOM 1454 O O . ASN A 1 176 ? 11.906 23.385 -39.480 1.00 36.97 176 ASN A O 1
ATOM 1458 N N . TYR A 1 177 ? 10.688 22.709 -41.243 1.00 42.50 177 TYR A N 1
ATOM 1459 C CA . TYR A 1 177 ? 9.564 22.156 -40.512 1.00 42.50 177 TYR A CA 1
ATOM 1460 C C . TYR A 1 177 ? 10.035 20.932 -39.715 1.00 42.50 177 TYR A C 1
ATOM 1462 O O . TYR A 1 177 ? 10.165 19.838 -40.254 1.00 42.50 177 TYR A O 1
ATOM 1470 N N . PHE A 1 178 ? 10.308 21.105 -38.422 1.00 40.62 178 PHE A N 1
ATOM 1471 C CA . PHE A 1 178 ? 10.688 19.993 -37.554 1.00 40.62 178 PHE A CA 1
ATOM 1472 C C . PHE A 1 178 ? 9.463 19.140 -37.216 1.00 40.62 178 PHE A C 1
ATOM 1474 O O . PHE A 1 178 ? 8.454 19.647 -36.720 1.00 40.62 178 PHE A O 1
ATOM 1481 N N . SER A 1 179 ? 9.564 17.835 -37.462 1.00 43.38 179 SER A N 1
ATOM 1482 C CA . SER A 1 179 ? 8.527 16.860 -37.119 1.00 43.38 179 SER A CA 1
ATOM 1483 C C . SER A 1 179 ? 8.948 16.077 -35.873 1.00 43.38 179 SER A C 1
ATOM 1485 O O . SER A 1 179 ? 10.075 15.587 -35.781 1.00 43.38 179 SER A O 1
ATOM 1487 N N . VAL A 1 180 ? 8.052 15.979 -34.888 1.00 43.03 180 VAL A N 1
ATOM 1488 C CA . VAL A 1 180 ? 8.290 15.235 -33.640 1.00 43.03 180 VAL A CA 1
ATOM 1489 C C . VAL A 1 180 ? 7.745 13.821 -33.799 1.00 43.03 180 VAL A C 1
ATOM 1491 O O . VAL A 1 180 ? 6.555 13.643 -34.065 1.00 43.03 180 VAL A O 1
ATOM 1494 N N . TYR A 1 181 ? 8.598 12.816 -33.604 1.00 42.47 181 TYR A N 1
ATOM 1495 C CA . TYR A 1 181 ? 8.223 11.409 -33.727 1.00 42.47 181 TYR A CA 1
ATOM 1496 C C . TYR A 1 181 ? 8.170 10.759 -32.342 1.00 42.47 181 TYR A C 1
ATOM 1498 O O . TYR A 1 181 ? 9.097 10.870 -31.539 1.00 42.47 181 TYR A O 1
ATOM 1506 N N . CYS A 1 182 ? 7.065 10.067 -32.053 1.00 42.22 182 CYS A N 1
ATOM 1507 C CA . CYS A 1 182 ? 6.914 9.264 -30.843 1.00 42.22 182 CYS A CA 1
ATOM 1508 C C . CYS A 1 182 ? 7.044 7.785 -31.210 1.00 42.22 182 CYS A C 1
ATOM 1510 O O . CYS A 1 182 ? 6.142 7.210 -31.825 1.00 42.22 182 CYS A O 1
ATOM 1512 N N . VAL A 1 183 ? 8.169 7.168 -30.845 1.00 48.78 183 VAL A N 1
ATOM 1513 C CA . VAL A 1 183 ? 8.412 5.750 -31.116 1.00 48.78 183 VAL A CA 1
ATOM 1514 C C . VAL A 1 183 ? 7.936 4.931 -29.919 1.00 48.78 183 VAL A C 1
ATOM 1516 O O . VAL A 1 183 ? 8.556 4.903 -28.855 1.00 48.78 183 VAL A O 1
ATOM 1519 N N . ARG A 1 184 ? 6.789 4.260 -30.081 1.00 41.16 184 ARG A N 1
ATOM 1520 C CA . ARG A 1 184 ? 6.206 3.394 -29.050 1.00 41.16 184 ARG A CA 1
ATOM 1521 C C . ARG A 1 184 ? 6.567 1.936 -29.310 1.00 41.16 184 ARG A C 1
ATOM 1523 O O . ARG A 1 184 ? 5.938 1.271 -30.131 1.00 41.16 184 ARG A O 1
ATOM 1530 N N . HIS A 1 185 ? 7.520 1.412 -28.548 1.00 43.56 185 HIS A N 1
ATOM 1531 C CA . HIS A 1 185 ? 7.816 -0.019 -28.530 1.00 43.56 185 HIS A CA 1
ATOM 1532 C C . HIS A 1 185 ? 6.962 -0.711 -27.461 1.00 43.56 185 HIS A C 1
ATOM 1534 O O . HIS A 1 185 ? 7.254 -0.648 -26.269 1.00 43.56 185 HIS A O 1
ATOM 1540 N N . SER A 1 186 ? 5.873 -1.360 -27.882 1.00 43.03 186 SER A N 1
ATOM 1541 C CA . SER A 1 186 ? 5.093 -2.226 -26.991 1.00 43.03 186 SER A CA 1
ATOM 1542 C C . SER A 1 186 ? 5.807 -3.565 -26.833 1.00 43.03 186 SER A C 1
ATOM 1544 O O . SER A 1 186 ? 6.097 -4.225 -27.832 1.00 43.03 186 SER A O 1
ATOM 1546 N N . ALA A 1 187 ? 6.049 -4.000 -25.596 1.00 44.25 187 ALA A N 1
ATOM 1547 C CA . ALA A 1 187 ? 6.334 -5.406 -25.342 1.00 44.25 187 ALA A CA 1
ATOM 1548 C C . ALA A 1 187 ? 5.078 -6.215 -25.718 1.00 44.25 187 ALA A C 1
ATOM 1550 O O . ALA A 1 187 ? 3.977 -5.889 -25.267 1.00 44.25 187 ALA A O 1
ATOM 1551 N N . LYS A 1 188 ? 5.219 -7.216 -26.595 1.00 43.12 188 LYS A N 1
ATOM 1552 C CA . LYS A 1 188 ? 4.201 -8.264 -26.733 1.00 43.12 188 LYS A CA 1
ATOM 1553 C C . LYS A 1 188 ? 4.356 -9.175 -25.517 1.00 43.12 188 LYS A C 1
ATOM 1555 O O . LYS A 1 188 ? 5.466 -9.649 -25.283 1.00 43.12 188 LYS A O 1
ATOM 1560 N N . SER A 1 189 ? 3.280 -9.344 -24.748 1.00 40.97 189 SER A N 1
ATOM 1561 C CA . SER A 1 189 ? 3.171 -10.397 -23.730 1.00 40.97 189 SER A CA 1
ATOM 1562 C C . SER A 1 189 ? 3.035 -11.756 -24.396 1.00 40.97 189 SER A C 1
ATOM 1564 O O . SER A 1 189 ? 2.215 -11.816 -25.345 1.00 40.97 189 SER A O 1
#

Secondary structure (DSSP, 8-state):
---SHHHHHHHHHHHHHHHHHHHHHHHHHH--------TTSSHHHHHHHHHHHH--HHHHHHHHHHHTTS---TTSHHHHHHHHHHHHHHHHTT-S-------------B-SSS--EEEEE-TTS-B----TTSSTTT-----------PBPSSSS-BPPPPPTTSGGG-TTS----PEEEEE--BPP-